Protein AF-A0AAE1WV01-F1 (afdb_monomer)

Sequence (248 aa):
MEHLPSGYRPNVGVCLINDDNKVFVASRLNVPGAWQMPQGGIEEGEDPRSAAIRELREETGVVSAEIMDEVPEWLTYDFPPAVKAKVNRLWRGEYHGQAQKWFLMRFTADENEINLASGEAEPEFSDWKWATPEEVIEQAVDYKRPTYEQVMKTFRPYFTAGKATKCRSTKCLPSRNGLPQTSPPFVDPLQRNPSSESTNPVGRTTHRRAMEKFREVVFKLAETDPNAALTPAARTLLQDRFNQFASQ

InterPro domains:
  IPR000086 NUDIX hydrolase domain [PF00293] (8-149)
  IPR000086 NUDIX hydrolase domain [PS51462] (7-153)
  IPR015797 NUDIX hydrolase-like domain superfamily [SSF55811] (7-158)
  IPR020084 NUDIX hydrolase, conserved site [PS00893] (40-61)
  IPR020476 NUDIX hydrolase [PR00502] (35-49)
  IPR020476 NUDIX hydrolase [PR00502] (49-64)
  IPR022927 RNA pyrophosphohydrolase RppH [MF_00298] (2-160)
  IPR022927 RNA pyrophosphohydrolase RppH [NF001938] (7-158)
  IPR022927 RNA pyrophosphohydrolase RppH [cd03671] (7-155)

Solvent-accessible surface area (backbone atoms only — not comparable to full-atom values): 14616 Å² total; per-residue (Å²): 118,84,85,64,63,86,53,37,41,57,29,24,31,37,52,35,25,44,97,84,45,25,33,49,32,32,27,33,63,91,36,86,79,41,39,39,54,51,64,39,66,50,56,94,92,52,53,63,70,59,32,34,53,50,36,37,25,44,65,30,40,44,78,54,60,44,82,76,50,61,52,92,61,68,47,72,42,71,46,56,72,64,34,36,59,47,46,29,71,78,55,76,49,67,45,58,26,43,30,28,43,38,33,35,27,38,54,73,68,61,74,87,52,59,29,41,77,70,20,95,47,80,58,63,40,71,47,73,47,76,33,48,70,66,54,51,39,73,36,29,53,78,84,51,24,67,56,47,49,53,52,47,60,70,50,40,72,67,56,67,60,68,84,73,75,79,77,85,80,86,88,82,86,88,90,85,90,86,84,83,91,88,86,88,84,89,86,86,86,85,89,82,89,86,81,92,76,94,68,72,59,67,67,53,51,42,46,51,50,21,51,51,54,43,50,48,52,51,51,55,39,33,74,67,35,74,69,56,62,74,37,72,67,42,49,49,53,50,51,53,49,40,52,54,42,59,71,108

Secondary structure (DSSP, 8-state):
-TTPPTTEEEEEEEEEE-TT-PEEEEEETTSTT-EE--EEEPPTT--HHHHHHHHHHHHH----EEEEEE-SSPEEEEPPHHHHHHHHHHHTT--SEEEEEEEEEEE-S-GGG--TTSSSSS--EEEEEEE-HHHHHHHS-TTTHHHHHHHHHHHHHHHHS---------------------------------------HHHHHHHHHHHHHHHHHHHHHHHH-TTGGGSHHHHHHHHHHHHHHTT-

Organism: NCBI:txid2727404

pLDDT: mean 73.16, std 21.89, range [27.34, 98.44]

Foldseek 3Di:
DPQDDAQAFEKEFEQEAEPLRFTKWFAFPQAGLQIDGFMAHAAVVRDRVRRHQLRCCQQWVANQKDWDDWDPAWDKFFDDPLLQVVCCVVPVSSHRTHTYIYTYMYRDDDPVSGDQCPRPDHRRGDDMDGHHLVVNLVSHDPRCSVVSVSVCVVCVVSNPPPPPPPDDDDDDDDDDDDDDDDDDDDDDDDDDDDDDDPPPVVLVVQLSVLVRVLVGVLSSVCVRDSPPCPDPVNVVVSVVSSVVSSVD

Nearest PDB structures (foldseek):
  1jkn-assembly1_A  TM=9.241E-01  e=6.427E-23  Lupinus angustifolius
  5cfj-assembly1_A  TM=7.365E-01  e=2.638E-08  Plasmodium falciparum 3D7
  3fcm-assembly2_B  TM=7.464E-01  e=3.460E-07  Clostridium perfringens ATCC 13124
  6am0-assembly1_E  TM=7.479E-01  e=3.249E-07  Kluyveromyces lactis NRRL Y-1140
  3fcm-assembly2_A  TM=7.763E-01  e=2.924E-06  Clostridium perfringens ATCC 13124

Mean predicted aligned error: 13.45 Å

Radius of gyration: 22.75 Å; Cα contacts (8 Å, |Δi|>4): 351; chains: 1; bounding box: 62×64×47 Å

Structure (mmCIF, N/CA/C/O backbone):
data_AF-A0AAE1WV01-F1
#
_entry.id   AF-A0AAE1WV01-F1
#
loop_
_atom_site.group_PDB
_atom_site.id
_atom_site.type_symbol
_atom_site.label_atom_id
_atom_site.label_alt_id
_atom_site.label_comp_id
_atom_site.label_asym_id
_atom_site.label_entity_id
_atom_site.label_seq_id
_atom_site.pdbx_PDB_ins_code
_atom_site.Cartn_x
_atom_site.Cartn_y
_atom_site.Cartn_z
_atom_site.occupancy
_atom_site.B_iso_or_equiv
_atom_site.auth_seq_id
_atom_site.auth_comp_id
_atom_site.auth_asym_id
_atom_site.auth_atom_id
_atom_site.pdbx_PDB_model_num
ATOM 1 N N . MET A 1 1 ? -2.522 -15.695 -8.098 1.00 72.88 1 MET A N 1
ATOM 2 C CA . MET A 1 1 ? -1.613 -15.508 -9.258 1.00 72.88 1 MET A CA 1
ATOM 3 C C . MET A 1 1 ? -2.341 -15.376 -10.599 1.00 72.88 1 MET A C 1
ATOM 5 O O . MET A 1 1 ? -1.703 -15.027 -11.584 1.00 72.88 1 MET A O 1
ATOM 9 N N . GLU A 1 2 ? -3.650 -15.630 -10.677 1.00 76.69 2 GLU A N 1
ATOM 10 C CA . GLU A 1 2 ? -4.420 -15.439 -11.912 1.00 76.69 2 GLU A CA 1
ATOM 11 C C . GLU A 1 2 ? -4.332 -13.986 -12.420 1.00 76.69 2 GLU A C 1
ATOM 13 O O . GLU A 1 2 ? -4.279 -13.052 -11.616 1.00 76.69 2 GLU A O 1
ATOM 18 N N . HIS A 1 3 ? -4.296 -13.801 -13.743 1.00 86.62 3 HIS A N 1
ATOM 19 C CA . HIS A 1 3 ? -4.201 -12.496 -14.419 1.00 86.62 3 HIS A CA 1
ATOM 20 C C . HIS A 1 3 ? -2.948 -11.653 -14.102 1.00 86.62 3 HIS A C 1
ATOM 22 O O . HIS A 1 3 ? -2.934 -10.461 -14.408 1.00 86.62 3 HIS A O 1
ATOM 28 N N . LEU A 1 4 ? -1.891 -12.246 -13.531 1.00 88.88 4 LEU A N 1
ATOM 29 C CA . LEU A 1 4 ? -0.606 -11.568 -13.337 1.00 88.88 4 LEU A CA 1
ATOM 30 C C . LEU A 1 4 ? 0.009 -11.178 -14.699 1.00 88.88 4 LEU A C 1
ATOM 32 O O . LEU A 1 4 ? 0.240 -12.061 -15.532 1.00 88.88 4 LEU A O 1
ATOM 36 N N . PRO A 1 5 ? 0.322 -9.892 -14.938 1.00 90.81 5 PRO A N 1
ATOM 37 C CA . PRO A 1 5 ? 0.975 -9.463 -16.171 1.00 90.81 5 PRO A CA 1
ATOM 38 C C . PRO A 1 5 ? 2.385 -10.054 -16.335 1.00 90.81 5 PRO A C 1
ATOM 40 O O . PRO A 1 5 ? 3.193 -10.061 -15.406 1.00 90.81 5 PRO A O 1
ATOM 43 N N . SER A 1 6 ? 2.702 -10.535 -17.541 1.00 89.19 6 SER A N 1
ATOM 44 C CA . SER A 1 6 ? 4.000 -11.153 -17.843 1.00 89.19 6 SER A CA 1
ATOM 45 C C . SER A 1 6 ? 5.159 -10.156 -17.727 1.00 89.19 6 SER A C 1
ATOM 47 O O . SER A 1 6 ? 5.076 -9.035 -18.222 1.00 89.19 6 SER A O 1
ATOM 49 N N . GLY A 1 7 ? 6.280 -10.592 -17.144 1.00 87.94 7 GLY A N 1
ATOM 50 C CA . GLY A 1 7 ? 7.501 -9.786 -17.002 1.00 87.94 7 GLY A CA 1
ATOM 51 C C . GLY A 1 7 ? 7.481 -8.778 -15.845 1.00 87.94 7 GLY A C 1
ATOM 52 O O . GLY A 1 7 ? 8.431 -8.003 -15.701 1.00 87.94 7 GLY A O 1
ATOM 53 N N . TYR A 1 8 ? 6.445 -8.815 -15.005 1.00 90.19 8 TYR A N 1
ATOM 54 C CA . TYR A 1 8 ? 6.365 -8.063 -13.756 1.00 90.19 8 TYR A CA 1
ATOM 55 C C . TYR A 1 8 ? 6.602 -8.973 -12.552 1.00 90.19 8 TYR A C 1
ATOM 57 O O . TYR A 1 8 ? 6.149 -10.117 -12.521 1.00 90.19 8 TYR A O 1
ATOM 65 N N . ARG A 1 9 ? 7.303 -8.453 -11.539 1.00 89.62 9 ARG A N 1
ATOM 66 C CA . ARG A 1 9 ? 7.479 -9.161 -10.269 1.00 89.62 9 ARG A CA 1
ATOM 67 C C . ARG A 1 9 ? 6.157 -9.143 -9.489 1.00 89.62 9 ARG A C 1
ATOM 69 O O . ARG A 1 9 ? 5.618 -8.049 -9.300 1.00 89.62 9 ARG A O 1
ATOM 76 N N . PRO A 1 10 ? 5.655 -10.290 -9.000 1.00 92.69 10 PRO A N 1
ATOM 77 C CA . PRO A 1 10 ? 4.447 -10.332 -8.185 1.00 92.69 10 PRO A CA 1
ATOM 78 C C . PRO A 1 10 ? 4.700 -9.734 -6.793 1.00 92.69 10 PRO A C 1
ATOM 80 O O . PRO A 1 10 ? 5.674 -10.060 -6.110 1.00 92.69 10 PRO A O 1
ATOM 83 N N . ASN A 1 11 ? 3.815 -8.835 -6.381 1.00 94.44 11 ASN A N 1
ATOM 84 C CA . ASN A 1 11 ? 3.910 -8.081 -5.139 1.00 94.44 11 ASN A CA 1
ATOM 85 C C . ASN A 1 11 ? 2.499 -7.813 -4.588 1.00 94.44 11 ASN A C 1
ATOM 87 O O . ASN A 1 11 ? 1.502 -7.901 -5.313 1.00 94.44 11 ASN A O 1
ATOM 91 N N . VAL A 1 12 ? 2.411 -7.486 -3.306 1.00 96.50 12 VAL A N 1
ATOM 92 C CA . VAL A 1 12 ? 1.178 -7.060 -2.641 1.00 96.50 12 VAL A CA 1
ATOM 93 C C . VAL A 1 12 ? 1.363 -5.700 -2.002 1.00 96.50 12 VAL A C 1
ATOM 95 O O . VAL A 1 12 ? 2.448 -5.378 -1.528 1.00 96.50 12 VAL A O 1
ATOM 98 N N . GLY A 1 13 ? 0.292 -4.915 -1.978 1.00 96.94 13 GLY A N 1
ATOM 99 C CA . GLY A 1 13 ? 0.217 -3.680 -1.208 1.00 96.94 13 GLY A CA 1
ATOM 100 C C . GLY A 1 13 ? -0.939 -3.722 -0.219 1.00 96.94 13 GLY A C 1
ATOM 101 O O . GLY A 1 13 ? -1.980 -4.331 -0.486 1.00 96.94 13 GLY A O 1
ATOM 102 N N . VAL A 1 14 ? -0.765 -3.065 0.923 1.00 97.88 14 VAL A N 1
ATOM 103 C CA . VAL A 1 14 ? -1.763 -3.019 1.993 1.00 97.88 14 VAL A CA 1
ATOM 104 C C . VAL A 1 14 ? -2.192 -1.581 2.235 1.00 97.88 14 VAL A C 1
ATOM 106 O O . VAL A 1 14 ? -1.415 -0.756 2.700 1.00 97.88 14 VAL A O 1
ATOM 109 N N . CYS A 1 15 ? -3.456 -1.277 1.959 1.00 98.00 15 CYS A N 1
ATOM 110 C CA . CYS A 1 15 ? -4.096 -0.050 2.414 1.00 98.00 15 CYS A CA 1
ATOM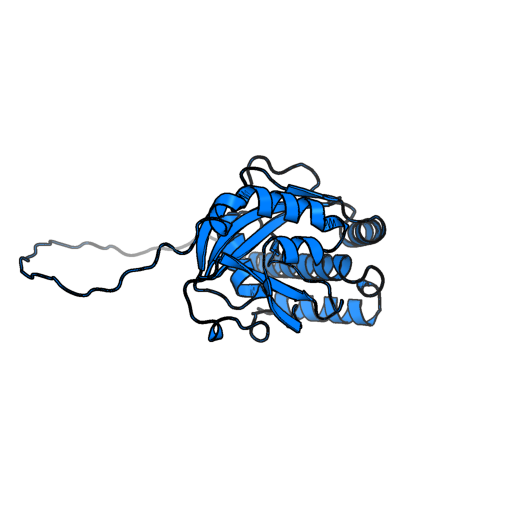 111 C C . CYS A 1 15 ? -4.708 -0.322 3.794 1.00 98.00 15 CYS A C 1
ATOM 113 O O . CYS A 1 15 ? -5.847 -0.777 3.898 1.00 98.00 15 CYS A O 1
ATOM 115 N N . LEU A 1 16 ? -3.925 -0.118 4.857 1.00 97.88 16 LEU A N 1
ATOM 116 C CA . LEU A 1 16 ? -4.399 -0.276 6.233 1.00 97.88 16 LEU A CA 1
ATOM 117 C C . LEU A 1 16 ? -5.104 1.005 6.688 1.00 97.88 16 LEU A C 1
ATOM 119 O O . LEU A 1 16 ? -4.532 2.088 6.574 1.00 97.88 16 LEU A O 1
ATOM 123 N N . ILE A 1 17 ? -6.316 0.885 7.229 1.00 97.31 17 ILE A N 1
ATOM 124 C CA . ILE A 1 17 ? -7.126 2.017 7.690 1.00 97.31 17 ILE A CA 1
ATOM 125 C C . ILE A 1 17 ? -7.524 1.905 9.161 1.00 97.31 17 ILE A C 1
ATOM 127 O O . ILE A 1 17 ? -7.852 0.818 9.639 1.00 97.31 17 ILE A O 1
ATOM 131 N N . ASN A 1 18 ? -7.541 3.038 9.865 1.00 95.31 18 ASN A N 1
ATOM 132 C CA . ASN A 1 18 ? -8.005 3.133 11.253 1.00 95.31 18 ASN A CA 1
ATOM 133 C C . ASN A 1 18 ? -9.494 3.514 11.352 1.00 95.31 18 ASN A C 1
ATOM 135 O O . ASN A 1 18 ? -10.159 3.774 10.346 1.00 95.31 18 ASN A O 1
ATOM 139 N N . ASP A 1 19 ? -10.027 3.595 12.573 1.00 93.25 19 ASP A N 1
ATOM 140 C CA . ASP A 1 19 ? -11.424 3.970 12.864 1.00 93.25 19 ASP A CA 1
ATOM 141 C C . ASP A 1 19 ? -11.827 5.382 12.404 1.00 93.25 19 ASP A C 1
ATOM 143 O O . ASP A 1 19 ? -13.016 5.673 12.249 1.00 93.25 19 ASP A O 1
ATOM 147 N N . ASP A 1 20 ? -10.854 6.250 12.131 1.00 93.00 20 ASP A N 1
ATOM 148 C CA . ASP A 1 20 ? -11.066 7.567 11.527 1.00 93.00 20 ASP A CA 1
ATOM 149 C C . ASP A 1 20 ? -11.008 7.535 9.990 1.00 93.00 20 ASP A C 1
ATOM 151 O O . ASP A 1 20 ? -11.039 8.587 9.351 1.00 93.00 20 ASP A O 1
ATOM 155 N N . ASN A 1 21 ? -10.937 6.341 9.394 1.00 94.69 21 ASN A N 1
ATOM 156 C CA . ASN A 1 21 ? -10.769 6.092 7.960 1.00 94.69 21 ASN A CA 1
ATOM 157 C C . ASN A 1 21 ? -9.518 6.748 7.361 1.00 94.69 21 ASN A C 1
ATOM 159 O O . ASN A 1 21 ? -9.460 7.013 6.159 1.00 94.69 21 ASN A O 1
ATOM 163 N N . LYS A 1 22 ? -8.509 6.999 8.195 1.00 96.25 22 LYS A N 1
ATOM 164 C CA . LYS A 1 22 ? -7.188 7.427 7.749 1.00 96.25 22 LYS A CA 1
ATOM 165 C C . LYS A 1 22 ? -6.350 6.215 7.385 1.00 96.25 22 LYS A C 1
ATOM 167 O O . LYS A 1 22 ? -6.526 5.145 7.960 1.00 96.25 22 LYS A O 1
ATOM 172 N N . VAL A 1 23 ? -5.428 6.411 6.456 1.00 97.38 23 VAL A N 1
ATOM 173 C CA . VAL A 1 23 ? -4.551 5.381 5.908 1.00 97.38 23 VAL A CA 1
ATOM 174 C C . VAL A 1 23 ? -3.214 5.396 6.633 1.00 97.38 23 VAL A C 1
ATOM 176 O O . VAL A 1 23 ? -2.628 6.457 6.854 1.00 97.38 23 VAL A O 1
ATOM 179 N N . PHE A 1 24 ? -2.721 4.218 6.990 1.00 96.19 24 PHE A N 1
ATOM 180 C CA . PHE A 1 24 ? -1.386 4.052 7.537 1.00 96.19 24 PHE A CA 1
ATOM 181 C C . PHE A 1 24 ? -0.336 4.299 6.453 1.00 96.19 24 PHE A C 1
ATOM 183 O O . PHE A 1 24 ? -0.352 3.658 5.399 1.00 96.19 24 PHE A O 1
ATOM 190 N N . VAL A 1 25 ? 0.610 5.186 6.738 1.00 94.19 25 VAL A N 1
ATOM 191 C CA . VAL A 1 25 ? 1.814 5.365 5.928 1.00 94.19 25 VAL A CA 1
ATOM 192 C C . VAL A 1 25 ? 3.047 5.400 6.807 1.00 94.19 25 VAL A C 1
ATOM 194 O O . VAL A 1 25 ? 3.018 5.907 7.928 1.00 94.19 25 VAL A O 1
ATOM 197 N N . ALA A 1 26 ? 4.150 4.908 6.260 1.00 89.88 26 ALA A N 1
ATOM 198 C CA . ALA A 1 26 ? 5.437 4.880 6.924 1.00 89.88 26 ALA A CA 1
ATOM 199 C C . ALA A 1 26 ? 6.508 5.572 6.069 1.00 89.88 26 ALA A C 1
ATOM 201 O O . ALA A 1 26 ? 6.539 5.440 4.841 1.00 89.88 26 ALA A O 1
ATOM 202 N N . SER A 1 27 ? 7.356 6.365 6.724 1.00 83.81 27 SER A N 1
ATOM 203 C CA . SER A 1 27 ? 8.459 7.099 6.103 1.00 83.81 27 SER A CA 1
ATOM 204 C C . SER A 1 27 ? 9.676 6.199 6.015 1.00 83.81 27 SER A C 1
ATOM 206 O O . SER A 1 27 ? 10.092 5.623 7.018 1.00 83.81 27 SER A O 1
ATOM 208 N N . ARG A 1 28 ? 10.288 6.098 4.836 1.00 72.00 28 ARG A N 1
ATOM 209 C CA . ARG A 1 28 ? 11.502 5.292 4.654 1.00 72.00 28 ARG A CA 1
ATOM 210 C C . ARG A 1 28 ? 12.706 5.949 5.347 1.00 72.00 28 ARG A C 1
ATOM 212 O O . ARG A 1 28 ? 12.935 7.142 5.166 1.00 72.00 28 ARG A O 1
ATOM 219 N N . LEU A 1 29 ? 13.538 5.170 6.049 1.00 65.81 29 LEU A N 1
ATOM 220 C CA . LEU A 1 29 ? 14.730 5.692 6.756 1.00 65.81 29 LEU A CA 1
ATOM 221 C C . LEU A 1 29 ? 15.719 6.446 5.854 1.00 65.81 29 LEU A C 1
ATOM 223 O O . LEU A 1 29 ? 16.329 7.422 6.280 1.00 65.81 29 LEU A O 1
ATOM 227 N N . ASN A 1 30 ? 15.886 5.990 4.611 1.00 60.78 30 ASN A N 1
ATOM 228 C CA . ASN A 1 30 ? 16.934 6.484 3.711 1.00 60.78 30 ASN A CA 1
ATOM 229 C C . ASN A 1 30 ? 16.476 7.623 2.786 1.00 60.78 30 ASN A C 1
ATOM 231 O O . ASN A 1 30 ? 17.295 8.171 2.052 1.00 60.78 30 ASN A O 1
ATOM 235 N N . VAL A 1 31 ? 15.183 7.971 2.788 1.00 64.25 31 VAL A N 1
ATOM 236 C CA . VAL A 1 31 ? 14.621 9.029 1.932 1.00 64.25 31 VAL A CA 1
ATOM 237 C C . VAL A 1 31 ? 13.617 9.848 2.749 1.00 64.25 31 VAL A C 1
ATOM 239 O O . VAL A 1 31 ? 12.417 9.566 2.711 1.00 64.25 31 VAL A O 1
ATOM 242 N N . PRO A 1 32 ? 14.089 10.854 3.508 1.00 64.06 32 PRO A N 1
ATOM 243 C CA . PRO A 1 32 ? 13.218 11.707 4.305 1.00 64.06 32 PRO A CA 1
ATOM 244 C C . PRO A 1 32 ? 12.109 12.329 3.449 1.00 64.06 32 PRO A C 1
ATOM 246 O O . PRO A 1 32 ? 12.379 12.920 2.404 1.00 64.06 32 PRO A O 1
ATOM 249 N N . GLY A 1 33 ? 10.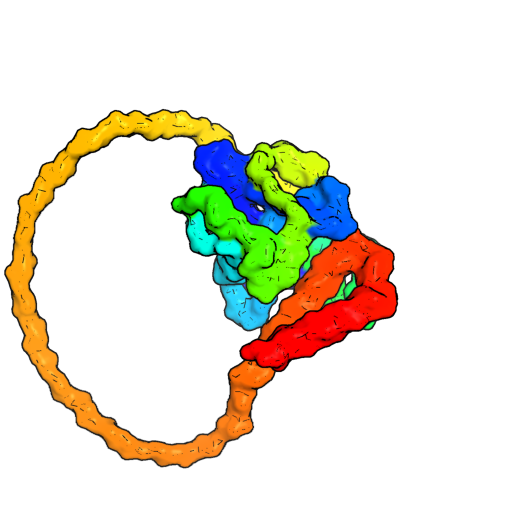859 12.191 3.893 1.00 68.06 33 GLY A N 1
ATOM 250 C CA . GLY A 1 33 ? 9.687 12.726 3.195 1.00 68.06 33 GLY A CA 1
ATOM 251 C C . GLY A 1 33 ? 9.064 11.793 2.152 1.00 68.06 33 GLY A C 1
ATOM 252 O O . GLY A 1 33 ? 7.996 12.121 1.643 1.00 68.06 33 GLY A O 1
ATOM 253 N N . ALA A 1 34 ? 9.664 10.632 1.867 1.00 77.50 34 ALA A N 1
ATOM 254 C CA . ALA A 1 34 ? 9.035 9.599 1.047 1.00 77.50 34 ALA A CA 1
ATOM 255 C C . ALA A 1 34 ? 8.192 8.665 1.926 1.00 77.50 34 ALA A C 1
ATOM 257 O O . ALA A 1 34 ? 8.720 7.778 2.605 1.00 77.50 34 ALA A O 1
ATOM 258 N N . TRP A 1 35 ? 6.876 8.870 1.890 1.00 86.81 35 TRP A N 1
ATOM 259 C CA . TRP A 1 35 ? 5.902 8.063 2.619 1.00 86.81 35 TRP A CA 1
ATOM 260 C C . TRP A 1 35 ? 5.313 6.985 1.714 1.00 86.81 35 TRP A C 1
ATOM 262 O O . TRP A 1 35 ? 5.050 7.221 0.533 1.00 86.81 35 TRP A O 1
ATOM 272 N N . GLN A 1 36 ? 5.094 5.795 2.267 1.00 91.00 36 GLN A N 1
ATOM 273 C CA . GLN A 1 36 ? 4.457 4.698 1.547 1.00 91.00 36 GLN A CA 1
ATOM 274 C C . GLN A 1 36 ? 3.514 3.893 2.435 1.00 91.00 36 GLN A C 1
ATOM 276 O O . GLN A 1 36 ? 3.674 3.842 3.652 1.00 91.00 36 GLN A O 1
ATOM 281 N N . MET A 1 37 ? 2.566 3.222 1.794 1.00 94.38 37 MET A N 1
ATOM 282 C CA . MET A 1 37 ? 1.811 2.123 2.388 1.00 94.38 37 MET A CA 1
ATOM 283 C C . MET A 1 37 ? 2.661 0.835 2.421 1.00 94.38 37 MET A C 1
ATOM 285 O O . MET A 1 37 ? 3.568 0.709 1.586 1.00 94.38 37 MET A O 1
ATOM 289 N N . PRO A 1 38 ? 2.375 -0.119 3.330 1.00 93.31 38 PRO A N 1
ATOM 290 C CA . PRO A 1 38 ? 3.101 -1.384 3.403 1.00 93.31 38 PRO A CA 1
ATOM 291 C C . PRO A 1 38 ? 3.000 -2.210 2.116 1.00 93.31 38 PRO A C 1
ATOM 293 O O . PRO A 1 38 ? 1.931 -2.261 1.495 1.00 93.31 38 PRO A O 1
ATOM 296 N N . GLN A 1 39 ? 4.102 -2.835 1.689 1.00 92.69 39 GLN A N 1
ATOM 297 C CA . GLN A 1 39 ? 4.140 -3.622 0.450 1.00 92.69 39 GLN A CA 1
ATOM 298 C C . GLN A 1 39 ? 5.354 -4.551 0.317 1.00 92.69 39 GLN A C 1
ATOM 300 O O . GLN A 1 39 ? 6.497 -4.112 0.411 1.00 92.69 39 GLN A O 1
ATOM 305 N N . GLY A 1 40 ? 5.129 -5.782 -0.144 1.00 90.12 40 GLY A N 1
ATOM 306 C CA . GLY A 1 40 ? 6.216 -6.744 -0.323 1.00 90.12 40 GLY A CA 1
ATOM 307 C C . GLY A 1 40 ? 5.900 -7.907 -1.260 1.00 90.12 40 GLY A C 1
ATOM 308 O O . GLY A 1 40 ? 4.877 -7.933 -1.949 1.00 90.12 40 GLY A O 1
ATOM 309 N N . GLY A 1 41 ? 6.893 -8.775 -1.447 1.00 90.69 41 GLY A N 1
ATOM 310 C CA . GLY A 1 41 ? 6.872 -9.794 -2.496 1.00 90.69 41 GLY A CA 1
ATOM 311 C C . GLY A 1 41 ? 5.880 -10.913 -2.209 1.00 90.69 41 GLY A C 1
ATOM 312 O O . GLY A 1 41 ? 5.669 -11.273 -1.061 1.00 90.69 41 GLY A O 1
ATOM 313 N N . ILE A 1 42 ? 5.311 -11.507 -3.257 1.00 91.25 42 ILE A N 1
ATOM 314 C CA . ILE A 1 42 ? 4.572 -12.769 -3.111 1.00 91.25 42 ILE A CA 1
ATOM 315 C C . ILE A 1 42 ? 5.569 -13.915 -3.281 1.00 91.25 42 ILE A C 1
ATOM 317 O O . ILE A 1 42 ? 6.239 -13.993 -4.315 1.00 91.25 42 ILE A O 1
ATOM 321 N N . GLU A 1 43 ? 5.677 -14.790 -2.280 1.00 88.81 43 GLU A N 1
ATOM 322 C CA . GLU A 1 43 ? 6.526 -15.978 -2.355 1.00 88.81 43 GLU A CA 1
ATOM 323 C C . GLU A 1 43 ? 5.938 -17.021 -3.330 1.00 88.81 43 GLU A C 1
ATOM 325 O O . GLU A 1 43 ? 4.747 -17.036 -3.654 1.00 88.81 43 GLU A O 1
ATOM 330 N N . GLU A 1 44 ? 6.776 -17.928 -3.841 1.00 84.88 44 GLU A N 1
ATOM 331 C CA . GLU A 1 44 ? 6.298 -18.951 -4.775 1.00 84.88 44 GLU A CA 1
ATOM 332 C C . GLU A 1 44 ? 5.275 -19.883 -4.118 1.00 84.88 44 GLU A C 1
ATOM 334 O O . GLU A 1 44 ? 5.566 -20.551 -3.127 1.00 84.88 44 GLU A O 1
ATOM 339 N N . GLY A 1 45 ? 4.090 -19.966 -4.726 1.00 88.75 45 GLY A N 1
ATOM 340 C CA . GLY A 1 45 ? 2.973 -20.759 -4.210 1.00 88.75 45 GLY A CA 1
ATOM 341 C C . GLY A 1 45 ? 2.194 -20.073 -3.085 1.00 88.75 45 GLY A C 1
ATOM 342 O O . GLY A 1 45 ? 1.225 -20.650 -2.599 1.00 88.75 45 GLY A O 1
ATOM 343 N N . GLU A 1 46 ? 2.577 -18.856 -2.693 1.00 92.62 46 GLU A N 1
ATOM 344 C CA . GLU A 1 46 ? 1.879 -18.080 -1.672 1.00 92.62 46 GLU A CA 1
ATOM 345 C C . GLU A 1 46 ? 0.605 -17.428 -2.234 1.00 92.62 46 GLU A C 1
ATOM 347 O O . GLU A 1 46 ? 0.576 -16.895 -3.350 1.00 92.62 46 GLU A O 1
ATOM 352 N N . ASP A 1 47 ? -0.472 -17.469 -1.448 1.00 94.06 47 ASP A N 1
ATOM 353 C CA . ASP A 1 47 ? -1.700 -16.749 -1.767 1.00 94.06 47 ASP A CA 1
ATOM 354 C C . ASP A 1 47 ? -1.515 -15.235 -1.533 1.00 94.06 47 ASP A C 1
ATOM 356 O O . ASP A 1 47 ? -0.986 -14.848 -0.488 1.00 94.06 47 ASP A O 1
ATOM 360 N N . PRO A 1 48 ? -1.974 -14.348 -2.440 1.00 95.50 48 PRO A N 1
ATOM 361 C CA . PRO A 1 48 ? -1.814 -12.905 -2.268 1.00 95.50 48 PRO A CA 1
ATOM 362 C C . PRO A 1 48 ? -2.398 -12.346 -0.961 1.00 95.50 48 PRO A C 1
ATOM 364 O O . PRO A 1 48 ? -1.838 -11.399 -0.416 1.00 95.50 48 PRO A O 1
ATOM 367 N N . ARG A 1 49 ? -3.486 -12.911 -0.415 1.00 96.19 49 ARG A N 1
ATOM 368 C CA . ARG A 1 49 ? -4.032 -12.452 0.877 1.00 96.19 49 ARG A CA 1
ATOM 369 C C . ARG A 1 49 ? -3.098 -12.822 2.022 1.00 96.19 49 ARG A C 1
ATOM 371 O O . ARG A 1 49 ? -2.860 -12.000 2.903 1.00 96.19 49 ARG A O 1
ATOM 378 N N . SER A 1 50 ? -2.545 -14.036 1.994 1.00 95.62 50 SER A N 1
ATOM 379 C CA . SER A 1 50 ? -1.540 -14.482 2.965 1.00 95.62 50 SER A CA 1
ATOM 380 C C . SER A 1 50 ? -0.270 -13.636 2.890 1.00 95.62 50 SER A C 1
ATOM 382 O O . SER A 1 50 ? 0.201 -13.185 3.933 1.00 95.62 50 SER A O 1
ATOM 384 N N . ALA A 1 51 ? 0.212 -13.344 1.678 1.00 94.94 51 ALA A N 1
ATOM 385 C CA . ALA A 1 51 ? 1.346 -12.451 1.466 1.00 94.94 51 ALA A CA 1
ATOM 386 C C . ALA A 1 51 ? 1.068 -11.064 2.061 1.00 94.94 51 ALA A C 1
ATOM 388 O O . ALA A 1 51 ? 1.882 -10.545 2.810 1.00 94.94 51 ALA A O 1
ATOM 389 N N . ALA A 1 52 ? -0.109 -10.482 1.812 1.00 96.38 52 ALA A N 1
ATOM 390 C CA . ALA A 1 52 ? -0.449 -9.151 2.315 1.00 96.38 52 ALA A CA 1
ATOM 391 C C . ALA A 1 52 ? -0.438 -9.075 3.854 1.00 96.38 52 ALA A C 1
ATOM 393 O O . ALA A 1 52 ? 0.072 -8.110 4.418 1.00 96.38 52 ALA A O 1
ATOM 394 N N . ILE A 1 53 ? -0.954 -10.102 4.538 1.00 95.38 53 ILE A N 1
ATOM 395 C CA . ILE A 1 53 ? 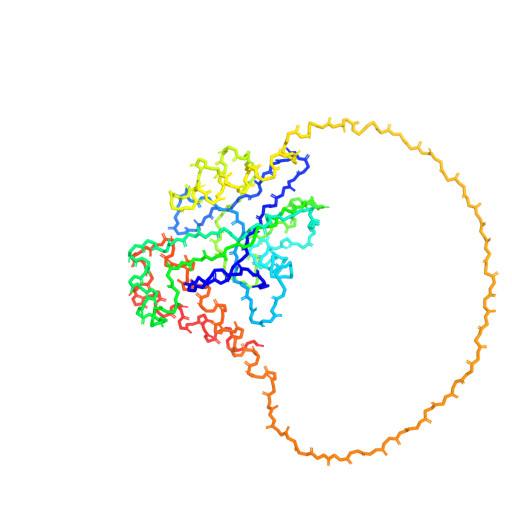-0.931 -10.187 6.009 1.00 95.38 53 ILE A CA 1
ATOM 396 C C . ILE A 1 53 ? 0.503 -10.372 6.523 1.00 95.38 53 ILE A C 1
ATOM 398 O O . ILE A 1 53 ? 0.898 -9.722 7.492 1.00 95.38 53 ILE A O 1
ATOM 402 N N . ARG A 1 54 ? 1.290 -11.246 5.879 1.00 94.19 54 ARG A N 1
ATOM 403 C CA . ARG A 1 54 ? 2.698 -11.470 6.232 1.00 94.19 54 ARG A CA 1
ATOM 404 C C . ARG A 1 54 ? 3.498 -10.179 6.101 1.00 94.19 54 ARG A C 1
ATOM 406 O O . ARG A 1 54 ? 4.171 -9.806 7.053 1.00 94.19 54 ARG A O 1
ATOM 413 N N . GLU A 1 55 ? 3.389 -9.496 4.967 1.00 92.06 55 GLU A N 1
ATOM 414 C CA . GLU A 1 55 ? 4.106 -8.247 4.704 1.00 92.06 55 GLU A CA 1
ATOM 415 C C . GLU A 1 55 ? 3.702 -7.147 5.684 1.00 92.06 55 GLU A C 1
ATOM 417 O O . GLU A 1 55 ? 4.567 -6.482 6.245 1.00 92.06 55 GLU A O 1
ATOM 422 N N . LEU A 1 56 ? 2.404 -7.008 5.985 1.00 93.25 56 LEU A N 1
ATOM 423 C CA . LEU A 1 56 ? 1.947 -6.049 6.990 1.00 93.25 56 LEU A CA 1
ATOM 424 C C . LEU A 1 56 ? 2.619 -6.294 8.351 1.00 93.25 56 LEU A C 1
ATOM 426 O O . LEU A 1 56 ? 3.115 -5.353 8.977 1.00 93.25 56 LEU A O 1
ATOM 430 N N . ARG A 1 57 ? 2.666 -7.556 8.788 1.00 91.31 57 ARG A N 1
ATOM 431 C CA . ARG A 1 57 ? 3.303 -7.959 10.045 1.00 91.31 57 ARG A CA 1
ATOM 432 C C . ARG A 1 57 ? 4.812 -7.731 10.022 1.00 91.31 57 ARG A C 1
ATOM 434 O O . ARG A 1 57 ? 5.354 -7.219 10.996 1.00 91.31 57 ARG A O 1
ATOM 441 N N . GLU A 1 58 ? 5.493 -8.127 8.951 1.00 85.62 58 GLU A N 1
ATOM 442 C CA . GLU A 1 58 ? 6.950 -8.004 8.841 1.00 85.62 58 GLU A CA 1
ATOM 443 C C . GLU A 1 58 ? 7.402 -6.538 8.816 1.00 85.62 58 GLU A C 1
ATOM 445 O O . GLU A 1 58 ? 8.403 -6.199 9.446 1.00 85.62 58 GLU A O 1
ATOM 450 N N . GLU A 1 59 ? 6.644 -5.669 8.144 1.00 83.81 59 GLU A N 1
ATOM 451 C CA . GLU A 1 59 ? 6.986 -4.257 7.960 1.00 83.81 59 GLU A CA 1
ATOM 452 C C . GLU A 1 59 ? 6.562 -3.345 9.113 1.00 83.81 59 GLU A C 1
ATOM 454 O O . GLU A 1 59 ? 7.208 -2.325 9.362 1.00 83.81 59 GLU A O 1
ATOM 459 N N . THR A 1 60 ? 5.461 -3.671 9.793 1.00 86.19 60 THR A N 1
ATOM 460 C CA . THR A 1 60 ? 4.849 -2.758 10.777 1.00 86.19 60 THR A CA 1
ATOM 461 C C . THR A 1 60 ? 4.619 -3.381 12.152 1.00 86.19 60 THR A C 1
ATOM 463 O O . THR A 1 60 ? 4.242 -2.675 13.086 1.00 86.19 60 THR A O 1
ATOM 466 N N . GLY A 1 61 ? 4.813 -4.695 12.291 1.00 88.31 61 GLY A N 1
ATOM 467 C CA . GLY A 1 61 ? 4.495 -5.446 13.506 1.00 88.31 61 GLY A CA 1
ATOM 468 C C . GLY A 1 61 ? 3.003 -5.741 13.696 1.00 88.31 61 GLY A C 1
ATOM 469 O O . GLY A 1 61 ? 2.656 -6.519 14.582 1.00 88.31 61 GLY A O 1
ATOM 470 N N . VAL A 1 62 ? 2.125 -5.179 12.858 1.00 90.94 62 VAL A N 1
ATOM 471 C CA . VAL A 1 62 ? 0.670 -5.311 12.996 1.00 90.94 62 VAL A CA 1
ATOM 472 C C . VAL A 1 62 ? 0.214 -6.737 12.685 1.00 90.94 62 VAL A C 1
ATOM 474 O O . VAL A 1 62 ? 0.479 -7.281 11.614 1.00 90.94 62 VAL A O 1
ATOM 477 N N . VAL A 1 63 ? -0.524 -7.328 13.621 1.00 92.62 63 VAL A N 1
ATOM 478 C CA . VAL A 1 63 ? -1.183 -8.638 13.510 1.00 92.62 63 VAL A CA 1
ATOM 479 C C . VAL A 1 63 ? -2.704 -8.533 13.628 1.00 92.62 63 VAL A C 1
ATOM 481 O O . VAL A 1 63 ? -3.424 -9.409 13.150 1.00 92.62 63 VAL A O 1
ATOM 484 N N . SER A 1 64 ? -3.199 -7.453 14.227 1.00 93.62 64 SER A N 1
ATOM 485 C CA . SER A 1 64 ? -4.614 -7.174 14.445 1.00 93.62 64 SER A CA 1
ATOM 486 C C . SER A 1 64 ? -5.189 -6.347 13.296 1.00 93.62 64 SER A C 1
ATOM 488 O O . SER A 1 64 ? -5.454 -5.146 13.427 1.00 93.62 64 SER A O 1
ATOM 490 N N . ALA A 1 65 ? -5.357 -7.000 12.145 1.00 95.81 65 ALA A N 1
ATOM 491 C CA . ALA A 1 65 ? -5.983 -6.402 10.977 1.00 95.81 65 ALA A CA 1
ATOM 492 C C . ALA A 1 65 ? -6.934 -7.368 10.255 1.00 95.81 65 ALA A C 1
ATOM 494 O O . ALA A 1 65 ? -6.668 -8.565 10.143 1.00 95.81 65 ALA A O 1
ATOM 495 N N . GLU A 1 66 ? -8.032 -6.833 9.723 1.00 96.00 66 GLU A N 1
ATOM 496 C CA . GLU A 1 66 ? -9.046 -7.591 8.982 1.00 96.00 66 GLU A CA 1
ATOM 497 C C . GLU A 1 66 ? -9.111 -7.137 7.520 1.00 96.00 66 GLU A C 1
ATOM 499 O O . GLU A 1 66 ? -9.268 -5.948 7.246 1.00 96.00 66 GLU A O 1
ATOM 504 N N . ILE A 1 67 ? -9.032 -8.073 6.567 1.00 97.31 67 ILE A N 1
ATOM 505 C CA . ILE A 1 67 ? -9.214 -7.767 5.138 1.00 97.31 67 ILE A CA 1
ATOM 506 C C . ILE A 1 67 ? -10.679 -7.407 4.880 1.00 97.31 67 ILE A C 1
ATOM 508 O O . ILE A 1 67 ? -11.576 -8.211 5.128 1.00 97.31 67 ILE A O 1
ATOM 512 N N . MET A 1 68 ? -10.906 -6.216 4.331 1.00 97.19 68 MET A N 1
ATOM 513 C CA . MET A 1 68 ? -12.234 -5.708 3.984 1.00 97.19 68 MET A CA 1
ATOM 514 C C . MET A 1 68 ? -12.558 -5.883 2.501 1.00 97.19 68 MET A C 1
ATOM 516 O O . MET A 1 68 ? -13.696 -6.201 2.162 1.00 97.19 68 MET A O 1
ATOM 520 N N . ASP A 1 69 ? -11.578 -5.633 1.631 1.00 97.75 69 ASP A N 1
ATOM 521 C CA . ASP A 1 69 ? -11.748 -5.644 0.177 1.00 97.75 69 ASP A CA 1
ATOM 522 C C . ASP A 1 69 ? -10.389 -5.764 -0.538 1.00 97.75 69 ASP A C 1
ATOM 524 O O . ASP A 1 69 ? -9.328 -5.726 0.095 1.00 97.75 69 ASP A O 1
ATOM 528 N N . GLU A 1 70 ? -10.407 -5.889 -1.861 1.00 97.50 70 GLU A N 1
ATOM 529 C CA . GLU A 1 70 ? -9.220 -5.915 -2.714 1.00 97.50 70 GLU A CA 1
ATOM 530 C C . GLU A 1 70 ? -9.418 -5.103 -3.999 1.00 97.50 70 GLU A C 1
ATOM 532 O O . GLU A 1 70 ? -10.527 -4.965 -4.510 1.00 97.50 70 GLU A O 1
ATOM 537 N N . VAL A 1 71 ? -8.326 -4.588 -4.567 1.00 97.00 71 VAL A N 1
ATOM 538 C CA . VAL A 1 71 ? -8.365 -4.038 -5.926 1.00 97.00 71 VAL A CA 1
ATOM 539 C C . VAL A 1 71 ? -8.567 -5.205 -6.902 1.00 97.00 71 VAL A C 1
ATOM 541 O O . VAL A 1 71 ? -7.789 -6.167 -6.842 1.00 97.00 71 VAL A O 1
ATOM 544 N N . PRO A 1 72 ? -9.582 -5.174 -7.789 1.00 94.31 72 PRO A N 1
ATOM 545 C CA . PRO A 1 72 ? -9.903 -6.311 -8.654 1.00 94.31 72 PRO A CA 1
ATOM 546 C C . PRO A 1 72 ? -8.753 -6.680 -9.596 1.00 94.31 72 PRO A C 1
ATOM 548 O O . PRO A 1 72 ? -8.369 -7.849 -9.694 1.00 94.31 72 PRO A O 1
ATOM 551 N N . GLU A 1 73 ? -8.162 -5.679 -10.242 1.00 93.75 73 GLU A N 1
ATOM 552 C CA . GLU A 1 73 ? -7.029 -5.834 -11.147 1.00 93.75 73 GLU A CA 1
ATOM 553 C C . GLU A 1 73 ? -5.655 -5.796 -10.452 1.00 93.75 73 GLU A C 1
ATOM 555 O O . GLU A 1 73 ? -5.481 -5.280 -9.348 1.00 93.75 73 GLU A O 1
ATOM 560 N N . TRP A 1 74 ? -4.645 -6.327 -11.143 1.00 95.88 74 TRP A N 1
ATOM 561 C CA . TRP A 1 74 ? -3.246 -6.072 -10.811 1.00 95.88 74 TRP A CA 1
ATOM 562 C C . TRP A 1 74 ? -2.860 -4.663 -11.254 1.00 95.88 74 TRP A C 1
ATOM 564 O O . TRP A 1 74 ? -3.073 -4.294 -12.409 1.00 95.88 74 TRP A O 1
ATOM 574 N N . LEU A 1 75 ? -2.236 -3.900 -10.360 1.00 95.88 75 LEU A N 1
ATOM 575 C CA . LEU A 1 75 ? -1.697 -2.580 -10.672 1.00 95.88 75 LEU A CA 1
ATOM 576 C C . LEU A 1 75 ? -0.208 -2.692 -10.972 1.00 95.88 75 LEU A C 1
ATOM 578 O O . LEU A 1 75 ? 0.556 -3.209 -10.160 1.00 95.88 75 LEU A O 1
ATOM 582 N N . THR A 1 76 ? 0.217 -2.213 -12.133 1.00 93.62 76 THR A N 1
ATOM 583 C CA . THR A 1 76 ? 1.608 -2.326 -12.578 1.00 93.62 76 THR A CA 1
ATOM 584 C C . THR A 1 76 ? 2.301 -0.979 -12.619 1.00 93.62 76 THR A C 1
ATOM 586 O O . THR A 1 76 ? 1.712 0.010 -13.050 1.00 93.62 76 THR A O 1
ATOM 589 N N . TYR A 1 77 ? 3.585 -0.964 -12.281 1.00 88.75 77 TYR A N 1
ATOM 590 C CA . TYR A 1 77 ? 4.476 0.138 -12.625 1.00 88.75 77 TYR A CA 1
ATOM 591 C C . TYR A 1 77 ? 5.822 -0.395 -13.092 1.00 88.75 77 TYR A C 1
ATOM 593 O O . TYR A 1 77 ? 6.322 -1.410 -12.598 1.00 88.75 77 TYR A O 1
ATOM 601 N N . ASP A 1 78 ? 6.418 0.322 -14.034 1.00 87.69 78 ASP A N 1
ATOM 602 C CA . ASP A 1 78 ? 7.747 0.016 -14.533 1.00 87.69 78 ASP A CA 1
ATOM 603 C C . ASP A 1 78 ? 8.814 0.555 -13.586 1.00 87.69 78 ASP A C 1
ATOM 605 O O . ASP A 1 78 ? 8.683 1.627 -12.989 1.00 87.69 78 ASP A O 1
ATOM 609 N N . PHE A 1 79 ? 9.924 -0.170 -13.486 1.00 83.62 79 PHE A N 1
ATOM 610 C CA . PHE A 1 79 ? 11.084 0.345 -12.783 1.00 83.62 79 PHE A CA 1
ATOM 611 C C . PHE A 1 79 ? 11.659 1.554 -13.535 1.00 83.62 79 PHE A C 1
ATOM 613 O O . PHE A 1 79 ? 11.905 1.458 -14.745 1.00 83.62 79 PHE A O 1
ATOM 620 N N . PRO A 1 80 ? 11.976 2.665 -12.839 1.00 80.50 80 PRO A N 1
ATOM 621 C CA . PRO A 1 80 ? 12.704 3.773 -13.446 1.00 80.50 80 PRO A CA 1
ATOM 622 C C . PRO A 1 80 ? 14.004 3.281 -14.110 1.00 80.50 80 PRO A C 1
ATOM 624 O O . PRO A 1 80 ? 14.614 2.333 -13.603 1.00 80.50 80 PRO A O 1
ATOM 627 N N . PRO A 1 81 ? 14.503 3.917 -15.190 1.00 80.69 81 PRO A N 1
ATOM 628 C CA . PRO A 1 81 ? 15.668 3.426 -15.937 1.00 80.69 81 PRO A CA 1
ATOM 629 C C . PRO A 1 81 ? 16.897 3.109 -15.069 1.00 80.69 81 PRO A C 1
ATOM 631 O O . PRO A 1 81 ? 17.570 2.102 -15.291 1.00 80.69 81 PRO A O 1
ATOM 634 N N . ALA A 1 82 ? 17.154 3.925 -14.041 1.00 74.44 82 ALA A N 1
ATOM 635 C CA . ALA A 1 82 ? 18.246 3.713 -13.091 1.00 74.44 82 ALA A CA 1
ATOM 636 C C . ALA A 1 82 ? 18.060 2.443 -12.238 1.00 74.44 82 ALA A C 1
ATOM 638 O O . ALA A 1 82 ? 19.016 1.702 -12.010 1.00 74.44 82 ALA A O 1
ATOM 639 N N . VAL A 1 83 ? 16.827 2.157 -11.812 1.00 73.00 83 VAL A N 1
ATOM 640 C CA . VAL A 1 83 ? 16.460 0.941 -11.070 1.00 73.00 83 VAL A CA 1
ATOM 641 C C . VAL A 1 83 ? 16.527 -0.271 -11.996 1.00 73.00 83 VAL A C 1
ATOM 643 O O . VAL A 1 83 ? 17.182 -1.261 -11.674 1.00 73.00 83 VAL A O 1
ATOM 646 N N . LYS A 1 84 ? 15.952 -0.163 -13.199 1.00 75.12 84 LYS A N 1
ATOM 647 C CA . LYS A 1 84 ? 15.956 -1.218 -14.219 1.00 75.12 84 LYS A CA 1
ATOM 648 C C . LYS A 1 84 ? 17.374 -1.647 -14.595 1.00 75.12 84 LYS A C 1
ATOM 650 O O . LYS A 1 84 ? 17.663 -2.837 -14.642 1.00 75.12 84 LYS A O 1
ATOM 655 N N . ALA A 1 85 ? 18.296 -0.700 -14.784 1.00 73.38 85 ALA A N 1
ATOM 656 C CA . ALA A 1 85 ? 19.699 -1.005 -15.067 1.00 73.38 85 ALA A CA 1
ATOM 657 C C . ALA A 1 85 ? 20.370 -1.830 -13.952 1.00 73.38 85 ALA A C 1
ATOM 659 O O . ALA A 1 85 ? 21.206 -2.689 -14.238 1.00 73.38 85 ALA A O 1
ATOM 660 N N . LYS A 1 86 ? 20.002 -1.603 -12.686 1.00 69.75 86 LYS A N 1
ATOM 661 C CA . LYS A 1 86 ? 20.522 -2.360 -11.537 1.00 69.75 86 LYS A CA 1
ATOM 662 C C . LYS A 1 86 ? 19.890 -3.736 -11.413 1.00 69.75 86 LYS A C 1
ATOM 664 O O . LYS A 1 86 ? 20.616 -4.719 -11.285 1.00 69.75 86 LYS A O 1
ATOM 669 N N . VAL A 1 87 ? 18.563 -3.807 -11.494 1.00 69.94 87 VAL A N 1
ATOM 670 C CA . VAL A 1 87 ? 17.812 -5.069 -11.481 1.00 69.94 87 VAL A CA 1
ATOM 671 C C . VAL A 1 87 ? 18.307 -5.973 -12.608 1.00 69.94 87 VAL A C 1
ATOM 673 O O . VAL A 1 87 ? 18.581 -7.144 -12.371 1.00 69.94 87 VAL A O 1
ATOM 676 N N . ASN A 1 88 ? 18.567 -5.419 -13.796 1.00 71.19 88 ASN A N 1
ATOM 677 C CA . ASN A 1 88 ? 19.151 -6.162 -14.911 1.00 71.19 88 ASN A CA 1
ATOM 678 C C . ASN A 1 88 ? 20.532 -6.754 -14.591 1.00 71.19 88 ASN A C 1
ATOM 680 O O . ASN A 1 88 ? 20.833 -7.866 -15.017 1.00 71.19 88 ASN A O 1
ATOM 684 N N . ARG A 1 89 ? 21.377 -6.037 -13.840 1.00 69.00 89 ARG A N 1
ATOM 685 C CA . ARG A 1 89 ? 22.714 -6.516 -13.448 1.00 69.00 89 ARG A CA 1
ATOM 686 C C . ARG A 1 89 ? 22.659 -7.612 -12.386 1.00 69.00 89 ARG A C 1
ATOM 688 O O . ARG A 1 89 ? 23.479 -8.521 -12.433 1.00 69.00 89 ARG A O 1
ATOM 695 N N . LEU A 1 90 ? 21.727 -7.515 -11.441 1.00 68.06 90 LEU A N 1
ATOM 696 C CA . LEU A 1 90 ? 21.613 -8.451 -10.316 1.00 68.06 90 LEU A CA 1
ATOM 697 C C . LEU A 1 90 ? 20.792 -9.698 -10.674 1.00 68.06 90 LEU A C 1
ATOM 699 O O . LEU A 1 90 ? 21.137 -10.801 -10.266 1.00 68.06 90 LEU A O 1
ATOM 703 N N . TRP A 1 91 ? 19.754 -9.530 -11.492 1.00 66.81 91 TRP A N 1
ATOM 704 C CA . TRP A 1 91 ? 18.730 -10.544 -11.767 1.00 66.81 91 TRP A CA 1
ATOM 705 C C . TRP A 1 91 ? 18.538 -10.808 -13.264 1.00 66.81 91 TRP A C 1
ATOM 707 O O . TRP A 1 91 ? 17.477 -11.244 -13.693 1.00 66.81 91 TRP A O 1
ATOM 717 N N . ARG A 1 92 ? 19.550 -10.498 -14.088 1.00 64.88 92 ARG A N 1
ATOM 718 C CA . ARG A 1 92 ? 19.573 -10.743 -15.548 1.00 64.88 92 ARG A CA 1
ATOM 719 C C . ARG A 1 92 ? 18.3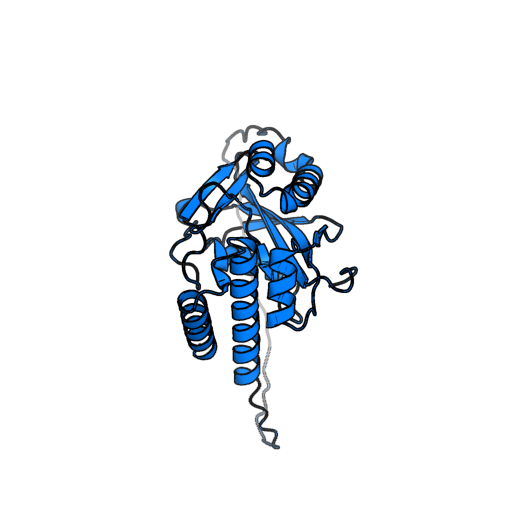69 -10.186 -16.327 1.00 64.88 92 ARG A C 1
ATOM 721 O O . ARG A 1 92 ? 18.121 -10.608 -17.450 1.00 64.88 92 ARG A O 1
ATOM 728 N N . GLY A 1 93 ? 17.660 -9.216 -15.754 1.00 65.06 93 GLY A N 1
ATOM 729 C CA . GLY A 1 93 ? 16.525 -8.542 -16.384 1.00 65.06 93 GLY A CA 1
ATOM 730 C C . GLY A 1 93 ? 15.249 -9.368 -16.440 1.00 65.06 93 GLY A C 1
ATOM 731 O O . GLY A 1 93 ? 14.439 -9.165 -17.336 1.00 65.06 93 GLY A O 1
ATOM 732 N N . GLU A 1 94 ? 15.071 -10.273 -15.476 1.00 73.19 94 GLU A N 1
ATOM 733 C CA . GLU A 1 94 ? 13.867 -11.098 -15.334 1.00 73.19 94 GLU A CA 1
ATOM 734 C C . GLU A 1 94 ? 12.580 -10.258 -15.217 1.00 73.19 94 GLU A C 1
ATOM 736 O O . GLU A 1 94 ? 11.539 -10.647 -15.742 1.00 73.19 94 GLU A O 1
ATOM 741 N N . TYR A 1 95 ? 12.668 -9.068 -14.608 1.00 81.69 95 TYR A N 1
ATOM 742 C CA . TYR A 1 95 ? 11.524 -8.188 -14.362 1.00 81.69 95 TYR A CA 1
ATOM 743 C C . TYR A 1 95 ? 11.777 -6.757 -14.842 1.00 81.69 95 TYR A C 1
ATOM 745 O O . TYR A 1 95 ? 12.834 -6.179 -14.576 1.00 81.69 95 TYR A O 1
ATOM 753 N N . HIS A 1 96 ? 10.784 -6.157 -15.504 1.00 84.94 96 HIS A N 1
ATOM 754 C CA . HIS A 1 96 ? 10.826 -4.746 -15.915 1.00 84.94 96 HIS A CA 1
ATOM 755 C C . HIS A 1 96 ? 10.027 -3.807 -15.000 1.00 84.94 96 HIS A C 1
ATOM 757 O O . HIS A 1 96 ? 10.185 -2.591 -15.113 1.00 84.94 96 HIS A O 1
ATOM 763 N N . GLY A 1 97 ? 9.254 -4.359 -14.065 1.00 87.56 97 GLY A N 1
ATOM 764 C CA . GLY A 1 97 ? 8.474 -3.615 -13.084 1.00 87.56 97 GLY A CA 1
ATOM 765 C C . GLY A 1 97 ? 7.902 -4.512 -11.988 1.00 87.56 97 GLY A C 1
ATOM 766 O O . GLY A 1 97 ? 8.229 -5.702 -11.915 1.00 87.56 97 GLY A O 1
ATOM 767 N N . GLN A 1 98 ? 7.009 -3.953 -11.171 1.00 90.81 98 GLN A N 1
ATOM 768 C CA . GLN A 1 98 ? 6.209 -4.715 -10.206 1.00 90.81 98 GLN A CA 1
ATOM 769 C C . GLN A 1 98 ? 4.735 -4.743 -10.612 1.00 90.81 98 GLN A C 1
ATOM 771 O O . GLN A 1 98 ? 4.208 -3.749 -11.109 1.00 90.81 98 GLN A O 1
ATOM 776 N N . ALA A 1 99 ? 4.080 -5.876 -10.373 1.00 94.69 99 ALA A N 1
ATOM 777 C CA . ALA A 1 99 ? 2.636 -6.032 -10.445 1.00 94.69 99 ALA A CA 1
ATOM 778 C C . ALA A 1 99 ? 2.120 -6.250 -9.024 1.00 94.69 99 ALA A C 1
ATOM 780 O O . ALA A 1 99 ? 2.507 -7.209 -8.358 1.00 94.69 99 ALA A O 1
ATOM 781 N N . GLN A 1 100 ? 1.257 -5.350 -8.567 1.00 95.62 100 GLN A N 1
ATOM 782 C CA . GLN A 1 100 ? 0.764 -5.301 -7.201 1.00 95.62 100 GLN A CA 1
ATOM 783 C C . GLN A 1 100 ? -0.712 -5.660 -7.130 1.00 95.62 100 GLN A C 1
ATOM 785 O O . GLN A 1 100 ? -1.547 -5.038 -7.791 1.00 95.62 100 GLN A O 1
ATOM 790 N N . LYS A 1 101 ? -1.036 -6.627 -6.275 1.00 97.19 101 LYS A N 1
ATOM 791 C CA . LYS A 1 101 ? -2.402 -6.861 -5.809 1.00 97.19 101 LYS A CA 1
ATOM 792 C C . LYS A 1 101 ? -2.594 -6.093 -4.502 1.00 97.19 101 LYS A C 1
ATOM 794 O O . LYS A 1 101 ? -1.797 -6.240 -3.580 1.00 97.19 101 LYS A O 1
ATOM 799 N N . TRP A 1 102 ? -3.614 -5.247 -4.434 1.00 98.12 102 TRP A N 1
ATOM 800 C CA . TRP A 1 102 ? -3.825 -4.359 -3.291 1.00 98.12 102 TRP A CA 1
ATOM 801 C C . TRP A 1 102 ? -5.000 -4.815 -2.439 1.00 98.12 102 TRP A C 1
ATOM 803 O O . TRP A 1 102 ? -6.056 -5.141 -2.974 1.00 98.12 102 TRP A O 1
ATOM 813 N N . PHE A 1 103 ? -4.821 -4.788 -1.123 1.00 98.44 103 PHE A N 1
ATOM 814 C CA . PHE A 1 103 ? -5.837 -5.170 -0.147 1.00 98.44 103 PHE A CA 1
ATOM 815 C C . PHE A 1 103 ? -6.161 -4.001 0.772 1.00 98.44 103 PHE A C 1
ATOM 817 O O . PHE A 1 103 ? -5.257 -3.328 1.268 1.00 98.44 103 PHE A O 1
ATOM 824 N N . LEU A 1 104 ? -7.448 -3.779 1.014 1.00 98.44 104 LEU A N 1
ATOM 825 C CA . LEU A 1 104 ? -7.923 -2.889 2.062 1.00 98.44 104 LEU A CA 1
ATOM 826 C C . LEU A 1 104 ? -8.013 -3.681 3.360 1.00 98.44 104 LEU A C 1
ATOM 828 O O . LEU A 1 104 ? -8.694 -4.707 3.410 1.00 98.44 104 LEU A O 1
ATOM 832 N N . MET A 1 105 ? -7.361 -3.197 4.412 1.00 98.06 105 MET A N 1
ATOM 833 C CA . MET A 1 105 ? -7.401 -3.826 5.728 1.00 98.06 105 MET A CA 1
ATOM 834 C C . MET A 1 105 ? -7.818 -2.828 6.795 1.00 98.06 105 MET A C 1
ATOM 836 O O . MET A 1 105 ? -7.375 -1.685 6.781 1.00 98.06 105 MET A O 1
ATOM 840 N N . ARG A 1 106 ? -8.635 -3.256 7.753 1.00 97.19 106 ARG A N 1
ATOM 841 C CA . ARG A 1 106 ? -8.976 -2.463 8.934 1.00 97.19 106 ARG A CA 1
ATOM 842 C C . ARG A 1 106 ? -8.058 -2.819 10.083 1.00 97.19 106 ARG A C 1
ATOM 844 O O . ARG A 1 106 ? -7.972 -3.989 10.431 1.00 97.19 106 ARG A O 1
ATOM 851 N N . PHE A 1 107 ? -7.438 -1.820 10.694 1.00 96.38 107 PHE A N 1
ATOM 852 C CA . PHE A 1 107 ? -6.746 -1.987 11.963 1.00 96.38 107 PHE A CA 1
ATOM 853 C C . PHE A 1 107 ? -7.769 -2.143 13.094 1.00 96.38 107 PHE A C 1
ATOM 855 O O . PHE A 1 107 ? -8.693 -1.336 13.199 1.00 96.38 107 PHE A O 1
ATOM 862 N N . THR A 1 108 ? -7.626 -3.185 13.916 1.00 92.69 108 THR A N 1
ATOM 863 C CA . THR A 1 108 ? -8.609 -3.548 14.957 1.00 92.69 108 THR A CA 1
ATOM 864 C C . THR A 1 108 ? -8.042 -3.510 16.377 1.00 92.69 108 THR A C 1
ATOM 866 O O . THR A 1 108 ? -8.685 -4.008 17.303 1.00 92.69 108 THR A O 1
ATOM 869 N N . ALA A 1 109 ? -6.846 -2.952 16.560 1.00 89.69 109 ALA A N 1
ATOM 870 C CA . ALA A 1 109 ? -6.167 -2.866 17.848 1.00 89.69 109 ALA A CA 1
ATOM 871 C C . ALA A 1 109 ? -5.838 -1.422 18.247 1.00 89.69 109 ALA A C 1
ATOM 873 O O . ALA A 1 109 ? -6.301 -0.456 17.643 1.00 89.69 109 ALA A O 1
ATOM 874 N N . ASP A 1 110 ? -5.076 -1.300 19.329 1.00 86.81 110 ASP A N 1
ATOM 875 C CA . ASP A 1 110 ? -4.522 -0.045 19.812 1.00 86.81 110 ASP A CA 1
ATOM 876 C C . ASP A 1 110 ? -3.195 0.263 19.102 1.00 86.81 110 ASP A C 1
ATOM 878 O O . ASP A 1 110 ? -2.427 -0.646 18.789 1.00 86.81 110 ASP A O 1
ATOM 882 N N . GLU A 1 111 ? -2.907 1.544 18.873 1.00 84.81 111 GLU A N 1
ATOM 883 C CA . GLU A 1 111 ? -1.715 1.998 18.143 1.00 84.81 111 GLU A CA 1
ATOM 884 C C . GLU A 1 111 ? -0.392 1.524 18.764 1.00 84.81 111 GLU A C 1
ATOM 886 O O . GLU A 1 111 ? 0.604 1.428 18.053 1.00 84.81 111 GLU A O 1
ATOM 891 N N . ASN A 1 112 ? -0.379 1.150 20.049 1.00 84.19 112 ASN A N 1
ATOM 892 C CA . ASN A 1 112 ? 0.782 0.541 20.707 1.00 84.19 112 ASN A CA 1
ATOM 893 C C . ASN A 1 112 ? 1.221 -0.805 20.089 1.00 84.19 112 ASN A C 1
ATOM 895 O O . ASN A 1 112 ? 2.323 -1.270 20.377 1.00 84.19 112 ASN A O 1
ATOM 899 N N . GLU A 1 113 ? 0.381 -1.449 19.271 1.00 85.31 113 GLU A N 1
ATOM 900 C CA . GLU A 1 113 ? 0.761 -2.645 18.509 1.00 85.31 113 GLU A CA 1
ATOM 901 C C . GLU A 1 113 ? 1.697 -2.318 17.337 1.00 85.31 113 GLU A C 1
ATOM 903 O O . GLU A 1 113 ? 2.502 -3.157 16.933 1.00 85.31 113 GLU A O 1
ATOM 908 N N . ILE A 1 114 ? 1.617 -1.097 16.799 1.00 82.19 114 ILE A N 1
ATOM 909 C CA . ILE A 1 114 ? 2.439 -0.679 15.667 1.00 82.19 114 ILE A CA 1
ATOM 910 C C . ILE A 1 114 ? 3.880 -0.551 16.151 1.00 82.19 114 ILE A C 1
ATOM 912 O O . ILE A 1 114 ? 4.230 0.348 16.918 1.00 82.19 114 ILE A O 1
ATOM 916 N N . ASN A 1 115 ? 4.738 -1.442 15.667 1.00 76.56 115 ASN A N 1
ATOM 917 C CA . ASN A 1 115 ? 6.139 -1.469 16.032 1.00 76.56 115 ASN A CA 1
ATOM 918 C C . ASN A 1 115 ? 7.021 -1.582 14.790 1.00 76.56 115 ASN A C 1
ATOM 920 O O . ASN A 1 115 ? 7.356 -2.671 14.327 1.00 76.56 115 ASN A O 1
ATOM 924 N N . LEU A 1 116 ? 7.458 -0.422 14.297 1.00 69.38 116 LEU A N 1
ATOM 925 C CA . LEU A 1 116 ? 8.411 -0.320 13.190 1.00 69.38 116 LEU A CA 1
ATOM 926 C C . LEU A 1 116 ? 9.823 -0.818 13.551 1.00 69.38 116 LEU A C 1
ATOM 928 O O . LEU A 1 116 ? 10.635 -1.043 12.658 1.00 69.38 116 LEU A O 1
ATOM 932 N N . ALA A 1 117 ? 10.138 -0.943 14.846 1.00 56.81 117 ALA A N 1
ATOM 933 C CA . ALA A 1 117 ? 11.472 -1.272 15.349 1.00 56.81 117 ALA A CA 1
ATOM 934 C C . ALA A 1 117 ? 11.659 -2.763 15.683 1.00 56.81 117 ALA A C 1
ATOM 936 O O . ALA A 1 117 ? 12.797 -3.208 15.811 1.00 56.81 117 ALA A O 1
ATOM 937 N N . SER A 1 118 ? 10.575 -3.532 15.841 1.00 48.81 118 SER A N 1
ATOM 938 C CA . SER A 1 118 ? 10.620 -4.959 16.199 1.00 48.81 118 SER A CA 1
ATOM 939 C C . SER A 1 118 ? 10.158 -5.899 15.087 1.00 48.81 118 SER A C 1
ATOM 941 O O . SER A 1 118 ? 9.786 -7.038 15.380 1.00 48.81 118 SER A O 1
ATOM 943 N N . GLY A 1 119 ? 10.127 -5.441 13.834 1.00 50.09 119 GLY A N 1
ATOM 944 C CA . GLY A 1 119 ? 9.945 -6.350 12.706 1.00 50.09 119 GLY A CA 1
ATOM 945 C C . GLY A 1 119 ? 10.995 -7.468 12.745 1.00 50.09 119 GLY A C 1
ATOM 946 O O . GLY A 1 119 ? 12.095 -7.296 13.269 1.00 50.09 119 GLY A O 1
ATOM 947 N N . GLU A 1 120 ? 10.688 -8.629 12.161 1.00 44.84 120 GLU A N 1
ATOM 948 C CA . GLU A 1 120 ? 11.666 -9.720 11.966 1.00 44.84 120 GLU A CA 1
ATOM 949 C C . GLU A 1 120 ? 12.817 -9.309 10.998 1.00 44.84 120 GLU A C 1
ATOM 951 O O . GLU A 1 120 ? 13.689 -10.116 10.673 1.00 44.84 120 GLU A O 1
ATOM 956 N N . ALA A 1 121 ? 12.834 -8.046 10.550 1.00 46.22 121 ALA A N 1
ATOM 957 C CA . ALA A 1 121 ? 13.845 -7.393 9.731 1.00 46.22 121 ALA A CA 1
ATOM 958 C C . ALA A 1 121 ? 14.274 -6.044 10.352 1.00 46.22 121 ALA A C 1
ATOM 960 O O . ALA A 1 121 ? 13.500 -5.401 11.057 1.00 46.22 121 ALA A O 1
ATOM 961 N N . GLU A 1 122 ? 15.509 -5.607 10.065 1.00 50.62 122 GLU A N 1
ATOM 962 C CA . GLU A 1 122 ? 16.011 -4.259 10.393 1.00 50.62 122 GLU A CA 1
ATOM 963 C C . GLU A 1 122 ? 14.987 -3.180 9.997 1.00 50.62 122 GLU A C 1
ATOM 965 O O . GLU A 1 122 ? 14.447 -3.281 8.888 1.00 50.62 122 GLU A O 1
ATOM 970 N N . PRO A 1 123 ? 14.758 -2.151 10.836 1.00 54.50 123 PRO A N 1
ATOM 971 C CA . PRO A 1 123 ? 13.711 -1.161 10.611 1.00 54.50 123 PRO A CA 1
ATOM 972 C C . PRO A 1 123 ? 13.853 -0.578 9.203 1.00 54.50 123 PRO A C 1
ATOM 974 O O . PRO A 1 123 ? 14.917 -0.093 8.831 1.00 54.50 123 PRO A O 1
ATOM 977 N N . GLU A 1 124 ? 12.811 -0.695 8.381 1.00 54.78 124 GLU A N 1
ATOM 978 C CA . GLU A 1 124 ? 12.757 -0.097 7.036 1.00 54.78 124 GLU A CA 1
ATOM 979 C C . GLU A 1 124 ? 12.198 1.335 7.096 1.00 54.78 124 GLU A C 1
ATOM 981 O O . GLU A 1 124 ? 12.495 2.188 6.246 1.00 54.78 124 GLU A O 1
ATOM 986 N N . PHE A 1 125 ? 11.450 1.622 8.162 1.00 63.97 125 PHE A N 1
ATOM 987 C CA . PHE A 1 125 ? 10.739 2.869 8.371 1.00 63.97 125 PHE A CA 1
ATOM 988 C C . PHE A 1 125 ? 11.248 3.619 9.598 1.00 63.97 125 PHE A C 1
ATOM 990 O O . PHE A 1 125 ? 11.536 3.031 10.637 1.00 63.97 125 PHE A O 1
ATOM 997 N N . SER A 1 126 ? 11.365 4.938 9.459 1.00 69.81 126 SER A N 1
ATOM 998 C CA . SER A 1 126 ? 11.813 5.838 10.524 1.00 69.81 126 SER A CA 1
ATOM 999 C C . SER A 1 126 ? 10.670 6.335 11.392 1.00 69.81 126 SER A C 1
ATOM 1001 O O . SER A 1 126 ? 10.886 6.724 12.534 1.00 69.81 126 SER A O 1
ATOM 1003 N N . ASP A 1 127 ? 9.482 6.416 10.799 1.00 82.38 127 ASP A N 1
ATOM 1004 C CA . ASP A 1 127 ? 8.316 7.071 11.368 1.00 82.38 127 ASP A CA 1
ATOM 1005 C C . ASP A 1 127 ? 7.052 6.558 10.671 1.00 82.38 127 ASP A C 1
ATOM 1007 O O . ASP A 1 127 ? 7.119 6.088 9.529 1.00 82.38 127 ASP A O 1
ATOM 1011 N N . TRP A 1 128 ? 5.906 6.668 11.331 1.00 91.25 128 TRP A N 1
ATOM 1012 C CA . TRP A 1 128 ? 4.604 6.335 10.760 1.00 91.25 128 TRP A CA 1
ATOM 1013 C C . TRP A 1 128 ? 3.560 7.380 11.136 1.00 91.25 128 TRP A C 1
ATOM 1015 O O . TRP A 1 128 ? 3.682 8.087 12.133 1.00 91.25 128 TRP A O 1
ATOM 1025 N N . LYS A 1 129 ? 2.506 7.480 10.329 1.00 92.69 129 LYS A N 1
ATOM 1026 C CA . LYS A 1 129 ? 1.343 8.305 10.652 1.00 92.69 129 LYS A CA 1
ATOM 1027 C C . LYS A 1 129 ? 0.085 7.800 9.964 1.00 92.69 129 LYS A C 1
ATOM 1029 O O . LYS A 1 129 ? 0.135 7.107 8.949 1.00 92.69 129 LYS A O 1
ATOM 1034 N N . TRP A 1 130 ? -1.048 8.244 10.488 1.00 95.69 130 TRP A N 1
ATOM 1035 C CA . TRP A 1 130 ? -2.341 8.150 9.826 1.00 95.69 130 TRP A CA 1
ATOM 1036 C C . TRP A 1 130 ? -2.570 9.381 8.941 1.00 95.69 130 TRP A C 1
ATOM 1038 O O . TRP A 1 130 ? -2.726 10.491 9.456 1.00 95.69 130 TRP A O 1
ATOM 1048 N N . ALA A 1 131 ? -2.616 9.180 7.627 1.00 95.44 131 ALA A N 1
ATOM 1049 C CA . ALA A 1 131 ? -2.797 10.221 6.616 1.00 95.44 131 ALA A CA 1
ATOM 1050 C C . ALA A 1 131 ? -4.180 10.130 5.950 1.00 95.44 131 ALA A C 1
ATOM 1052 O O . ALA A 1 131 ? -4.786 9.057 5.892 1.00 95.44 131 ALA A O 1
ATOM 1053 N N . THR A 1 132 ? -4.708 11.241 5.439 1.00 96.19 132 THR A N 1
ATOM 1054 C CA . THR A 1 132 ? -5.902 11.187 4.579 1.00 96.19 132 THR A CA 1
ATOM 1055 C C . THR A 1 132 ? -5.558 10.562 3.220 1.00 96.19 132 THR A C 1
ATOM 1057 O O . THR A 1 132 ? -4.396 10.597 2.811 1.00 96.19 132 THR A O 1
ATOM 1060 N N . PRO A 1 133 ? -6.533 10.001 2.479 1.00 94.94 133 PRO A N 1
ATOM 1061 C CA . PRO A 1 133 ? -6.286 9.473 1.133 1.00 94.94 133 PRO A CA 1
ATOM 1062 C C . PRO A 1 133 ? -5.593 10.476 0.198 1.00 94.94 133 PRO A C 1
A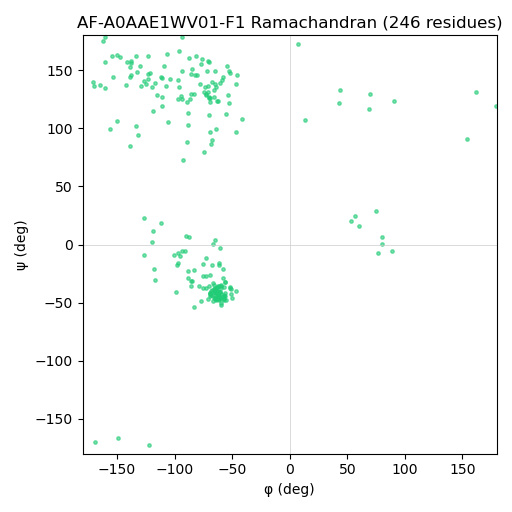TOM 1064 O O . PRO A 1 133 ? -4.735 10.095 -0.596 1.00 94.94 133 PRO A O 1
ATOM 1067 N N . GLU A 1 134 ? -5.932 11.760 0.316 1.00 94.44 134 GLU A N 1
ATOM 1068 C CA . GLU A 1 134 ? -5.325 12.853 -0.446 1.00 94.44 134 GLU A CA 1
ATOM 1069 C C . GLU A 1 134 ? -3.855 13.053 -0.060 1.00 94.44 134 GLU A C 1
ATOM 1071 O O . GLU A 1 134 ? -2.985 13.058 -0.930 1.00 94.44 134 GLU A O 1
ATOM 1076 N N . GLU A 1 135 ? -3.559 13.118 1.242 1.00 94.06 135 GLU A N 1
ATOM 1077 C CA . GLU A 1 135 ? -2.190 13.243 1.752 1.00 94.06 135 GLU A CA 1
ATOM 1078 C C . GLU A 1 135 ? -1.299 12.070 1.313 1.00 94.06 135 GLU A C 1
ATOM 1080 O O . GLU A 1 135 ? -0.117 12.269 1.023 1.00 94.06 135 GLU A O 1
ATOM 1085 N N . VAL A 1 136 ? -1.848 10.850 1.235 1.00 93.56 136 VAL A N 1
ATOM 1086 C CA . VAL A 1 136 ? -1.112 9.670 0.751 1.00 93.56 136 VAL A CA 1
ATOM 1087 C C . VAL A 1 136 ? -0.686 9.833 -0.709 1.00 93.56 136 VAL A C 1
ATOM 1089 O O . VAL A 1 136 ? 0.438 9.481 -1.060 1.00 93.56 136 VAL A O 1
ATOM 1092 N N . ILE A 1 137 ? -1.557 10.373 -1.566 1.00 93.06 137 ILE A N 1
ATOM 1093 C CA . ILE A 1 137 ? -1.251 10.609 -2.986 1.00 93.06 137 ILE A CA 1
ATOM 1094 C C . ILE A 1 137 ? -0.209 11.727 -3.133 1.00 93.06 137 ILE A C 1
ATOM 1096 O O . ILE A 1 137 ? 0.732 11.597 -3.920 1.00 93.06 137 ILE A O 1
ATOM 1100 N N . GLU A 1 138 ? -0.353 12.809 -2.365 1.00 90.75 138 GLU A N 1
ATOM 1101 C CA . GLU A 1 138 ? 0.563 13.956 -2.388 1.00 90.75 138 GLU A CA 1
ATOM 1102 C C . GLU A 1 138 ? 1.985 13.581 -1.951 1.00 90.75 138 GLU A C 1
ATOM 1104 O O . GLU A 1 138 ? 2.959 14.086 -2.509 1.00 90.75 138 GLU A O 1
ATOM 1109 N N . GLN A 1 139 ? 2.112 12.675 -0.980 1.00 88.00 139 GLN A N 1
ATOM 1110 C CA . GLN A 1 139 ? 3.397 12.251 -0.411 1.00 88.00 139 GLN A CA 1
ATOM 1111 C C . GLN A 1 139 ? 4.005 11.032 -1.119 1.00 88.00 139 GLN A C 1
ATOM 1113 O O . GLN A 1 139 ? 5.137 10.641 -0.816 1.00 88.00 139 GLN A O 1
ATOM 1118 N N . ALA A 1 140 ? 3.277 10.430 -2.063 1.00 85.69 140 ALA A N 1
ATOM 1119 C CA . ALA A 1 140 ? 3.777 9.327 -2.863 1.00 85.69 140 ALA A CA 1
ATOM 1120 C C . ALA A 1 140 ? 4.895 9.793 -3.804 1.00 85.69 140 ALA A C 1
ATOM 1122 O O . ALA A 1 140 ? 4.806 10.836 -4.46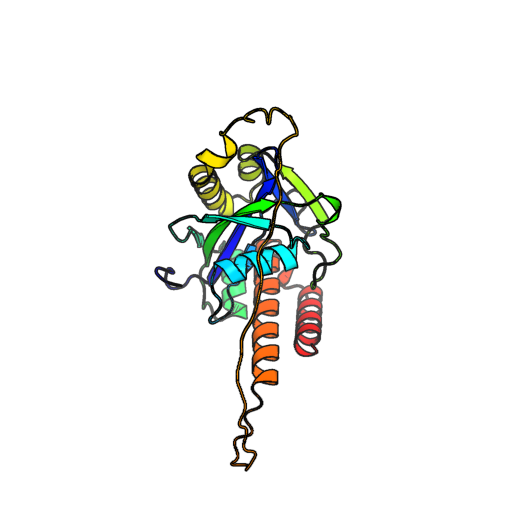0 1.00 85.69 140 ALA A O 1
ATOM 1123 N N . VAL A 1 141 ? 5.925 8.956 -3.941 1.00 82.38 141 VAL A N 1
ATOM 1124 C CA . VAL A 1 141 ? 6.956 9.140 -4.970 1.00 82.38 141 VAL A CA 1
ATOM 1125 C C . VAL A 1 141 ? 6.325 9.127 -6.368 1.00 82.38 141 VAL A C 1
ATOM 1127 O O . VAL A 1 141 ? 5.420 8.335 -6.639 1.00 82.38 141 VAL A O 1
ATOM 1130 N N . ASP A 1 142 ? 6.823 9.978 -7.269 1.00 82.38 142 ASP A N 1
ATOM 1131 C CA . ASP A 1 142 ? 6.152 10.304 -8.539 1.00 82.38 142 ASP A CA 1
ATOM 1132 C C . ASP A 1 142 ? 5.729 9.081 -9.366 1.00 82.38 142 ASP A C 1
ATOM 1134 O O . ASP A 1 142 ? 4.613 9.029 -9.874 1.00 82.38 142 ASP A O 1
ATOM 1138 N N . TYR A 1 143 ? 6.589 8.065 -9.473 1.00 81.50 143 TYR A N 1
ATOM 1139 C CA . TYR A 1 143 ? 6.301 6.874 -10.280 1.00 81.50 143 TYR A CA 1
ATOM 1140 C C . TYR A 1 143 ? 5.296 5.905 -9.631 1.00 81.50 143 TYR A C 1
ATOM 1142 O O . TYR A 1 143 ? 4.743 5.062 -10.332 1.00 81.50 143 TYR A O 1
ATOM 1150 N N . LYS A 1 144 ? 5.037 6.015 -8.317 1.00 85.44 144 LYS A N 1
ATOM 1151 C CA . LYS A 1 144 ? 4.019 5.219 -7.600 1.00 85.44 144 LYS A CA 1
ATOM 1152 C C . LYS A 1 144 ? 2.692 5.959 -7.437 1.00 85.44 144 LYS A C 1
ATOM 1154 O O . LYS A 1 144 ? 1.681 5.314 -7.162 1.00 85.44 144 LYS A O 1
ATOM 1159 N N . ARG A 1 145 ? 2.671 7.284 -7.631 1.00 89.62 145 ARG A N 1
ATOM 1160 C CA . ARG A 1 145 ? 1.462 8.108 -7.498 1.00 89.62 145 ARG A CA 1
ATOM 1161 C C . ARG A 1 145 ? 0.263 7.555 -8.289 1.00 89.62 145 ARG A C 1
ATOM 1163 O O . ARG A 1 145 ? -0.785 7.404 -7.667 1.00 89.62 145 ARG A O 1
ATOM 1170 N N . PRO A 1 146 ? 0.389 7.139 -9.569 1.00 93.12 146 PRO A N 1
ATOM 1171 C CA . PRO A 1 146 ? -0.752 6.596 -10.317 1.00 93.12 146 PRO A CA 1
ATOM 1172 C C . PRO A 1 146 ? -1.336 5.318 -9.698 1.00 93.12 146 PRO A C 1
ATOM 1174 O O . PRO A 1 146 ? -2.550 5.119 -9.688 1.00 93.12 146 PRO A O 1
ATOM 1177 N N . THR A 1 147 ? -0.480 4.459 -9.132 1.00 94.19 147 THR A N 1
ATOM 1178 C CA . THR A 1 147 ? -0.917 3.260 -8.406 1.00 94.19 147 THR A CA 1
ATOM 1179 C C . THR A 1 147 ? -1.733 3.651 -7.179 1.00 94.19 147 THR A C 1
ATOM 1181 O O . THR A 1 147 ? -2.811 3.106 -6.960 1.00 94.19 147 THR A O 1
ATOM 1184 N N . TYR A 1 148 ? -1.257 4.624 -6.399 1.00 95.00 148 TYR A N 1
ATOM 1185 C CA . TYR A 1 148 ? -1.949 5.071 -5.188 1.00 95.00 148 TYR A CA 1
ATOM 1186 C C . TYR A 1 148 ? -3.269 5.768 -5.519 1.00 95.00 148 TYR A C 1
ATOM 1188 O O . TYR A 1 148 ? -4.267 5.506 -4.858 1.00 95.00 148 TYR A O 1
ATOM 1196 N N . GLU A 1 149 ? -3.322 6.573 -6.581 1.00 95.88 149 GLU A N 1
ATOM 1197 C CA . GLU A 1 149 ? -4.568 7.169 -7.074 1.00 95.88 149 GLU A CA 1
ATOM 1198 C C . GLU A 1 149 ? -5.620 6.100 -7.397 1.00 95.88 149 GLU A C 1
ATOM 1200 O O . GLU A 1 149 ? -6.776 6.230 -6.988 1.00 95.88 149 GLU A O 1
ATOM 1205 N N . GLN A 1 150 ? -5.231 5.014 -8.073 1.00 97.06 150 GLN A N 1
ATOM 1206 C CA . GLN A 1 150 ? -6.144 3.917 -8.402 1.00 97.06 150 GLN A CA 1
ATOM 1207 C C . GLN A 1 150 ? -6.592 3.139 -7.153 1.00 97.06 150 GLN A C 1
ATOM 1209 O O . GLN A 1 150 ? -7.775 2.809 -7.034 1.00 97.06 150 GLN A O 1
ATOM 1214 N N . VAL A 1 151 ? -5.691 2.899 -6.193 1.00 97.31 151 VAL A N 1
ATOM 1215 C CA . VAL A 1 151 ? -6.028 2.288 -4.892 1.00 97.31 151 VAL A CA 1
ATOM 1216 C C . VAL A 1 151 ? -7.043 3.153 -4.142 1.00 97.31 151 VAL A C 1
ATOM 1218 O O . VAL A 1 151 ? -8.111 2.668 -3.766 1.00 97.31 151 VAL A O 1
ATOM 1221 N N . MET A 1 152 ? -6.765 4.452 -3.991 1.00 96.75 152 MET A N 1
ATOM 1222 C CA . MET A 1 152 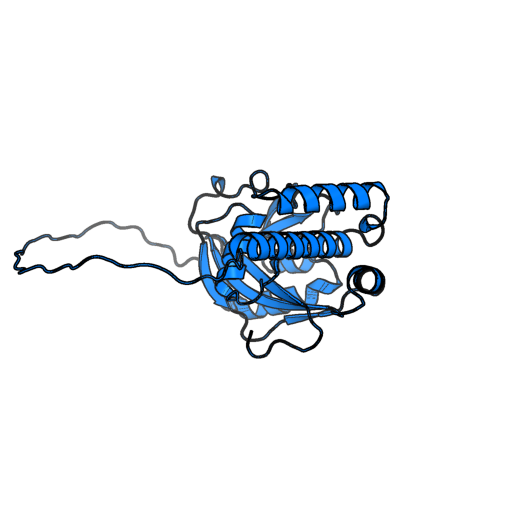? -7.651 5.374 -3.275 1.00 96.75 152 MET A CA 1
ATOM 1223 C C . MET A 1 152 ? -8.996 5.542 -3.975 1.00 96.75 152 MET A C 1
ATOM 1225 O O . MET A 1 152 ? -10.037 5.616 -3.322 1.00 96.75 152 MET A O 1
ATOM 1229 N N . LYS A 1 153 ? -9.004 5.558 -5.310 1.00 96.38 153 LYS A N 1
ATOM 1230 C CA . LYS A 1 153 ? -10.233 5.585 -6.104 1.00 96.38 153 LYS A CA 1
ATOM 1231 C C . LYS A 1 153 ? -11.081 4.337 -5.870 1.00 96.38 153 LYS A C 1
ATOM 1233 O O . LYS A 1 153 ? -12.291 4.469 -5.699 1.00 96.38 153 LYS A O 1
ATOM 1238 N N . THR A 1 154 ? -10.459 3.161 -5.852 1.00 97.12 154 THR A N 1
ATOM 1239 C CA . THR A 1 154 ? -11.147 1.877 -5.647 1.00 97.12 154 THR A CA 1
ATOM 1240 C C . THR A 1 154 ? -11.754 1.802 -4.249 1.00 97.12 154 THR A C 1
ATOM 1242 O O . THR A 1 154 ? -12.935 1.497 -4.102 1.00 97.12 154 THR A O 1
ATOM 1245 N N . PHE A 1 155 ? -10.992 2.186 -3.223 1.00 97.00 155 PHE A N 1
ATOM 1246 C CA . PHE A 1 155 ? -11.436 2.124 -1.828 1.00 97.00 155 PHE A CA 1
ATOM 1247 C C . PHE A 1 155 ? -12.185 3.373 -1.341 1.00 97.00 155 PHE A C 1
ATOM 1249 O O . PHE A 1 155 ? -12.586 3.446 -0.180 1.00 97.00 155 PHE A O 1
ATOM 1256 N N . ARG A 1 156 ? -12.477 4.332 -2.228 1.00 95.56 156 ARG A N 1
ATOM 1257 C CA . ARG A 1 156 ? -13.224 5.564 -1.919 1.00 95.56 156 ARG A CA 1
ATOM 1258 C C . ARG A 1 156 ? -14.506 5.363 -1.089 1.00 95.56 156 ARG A C 1
ATOM 1260 O O . ARG A 1 156 ? -14.752 6.192 -0.201 1.00 95.56 156 ARG A O 1
ATOM 1267 N N . PRO A 1 157 ? -15.329 4.316 -1.310 1.00 95.12 157 PRO A N 1
ATOM 1268 C CA . PRO A 1 157 ? -16.514 4.072 -0.484 1.00 95.12 157 PRO A CA 1
ATOM 1269 C C . PRO A 1 157 ? -16.206 3.893 1.012 1.00 95.12 157 PRO A C 1
ATOM 1271 O O . PRO A 1 157 ? -17.026 4.260 1.849 1.00 95.12 157 PRO A O 1
ATOM 1274 N N . TYR A 1 158 ? -15.013 3.401 1.357 1.00 93.94 158 TYR A N 1
ATOM 1275 C CA . TYR A 1 158 ? -14.594 3.138 2.735 1.00 93.94 158 TYR A CA 1
ATOM 1276 C C . TYR A 1 158 ? -14.053 4.380 3.453 1.00 93.94 158 TYR A C 1
ATOM 1278 O O . TYR A 1 158 ? -14.094 4.438 4.678 1.00 93.94 158 TYR A O 1
ATOM 1286 N N . PHE A 1 159 ? -13.599 5.396 2.712 1.00 88.94 159 PHE A N 1
ATOM 1287 C CA . PHE A 1 159 ? -13.129 6.660 3.295 1.00 88.94 159 PHE A CA 1
ATOM 1288 C C . PHE A 1 159 ? -14.264 7.654 3.551 1.00 88.94 159 PHE A C 1
ATOM 1290 O O . PHE A 1 159 ? -14.215 8.456 4.479 1.00 88.94 159 PHE A O 1
ATOM 1297 N N . THR A 1 160 ? -15.299 7.600 2.711 1.00 79.38 160 THR A N 1
ATOM 1298 C CA . THR A 1 160 ? -16.380 8.597 2.672 1.00 79.38 160 THR A CA 1
ATOM 1299 C C . THR A 1 160 ? -17.608 8.208 3.494 1.00 79.38 160 THR A C 1
ATOM 1301 O O . THR A 1 160 ? -18.482 9.047 3.720 1.00 79.38 160 THR A O 1
ATOM 1304 N N . ALA A 1 161 ? -17.670 6.967 3.985 1.00 62.34 161 ALA A N 1
ATOM 1305 C CA . ALA A 1 161 ? -18.682 6.528 4.934 1.00 62.34 161 ALA A CA 1
ATOM 1306 C C . ALA A 1 161 ? -18.462 7.248 6.275 1.00 62.34 161 ALA A C 1
ATOM 1308 O O . ALA A 1 161 ? -17.689 6.812 7.128 1.00 62.34 161 ALA A O 1
ATOM 1309 N N . GLY A 1 162 ? -19.106 8.409 6.423 1.00 52.00 162 GLY A N 1
ATOM 1310 C CA . GLY A 1 162 ? -19.059 9.216 7.635 1.00 52.00 162 GLY A CA 1
ATOM 1311 C C . GLY A 1 162 ? -19.397 8.383 8.867 1.00 52.00 162 GLY A C 1
ATOM 1312 O O . GLY A 1 162 ? -20.191 7.446 8.785 1.00 52.00 162 GLY A O 1
ATOM 1313 N N . LYS A 1 163 ? -18.786 8.738 10.004 1.00 49.06 163 LYS A N 1
ATOM 1314 C CA . LYS A 1 163 ? -19.037 8.135 11.317 1.00 49.06 163 LYS A CA 1
ATOM 1315 C C . LYS A 1 163 ? -20.546 8.033 11.550 1.00 49.06 163 LYS A C 1
ATOM 1317 O O . LYS A 1 163 ? -21.178 8.993 11.986 1.00 49.06 163 LYS A O 1
ATOM 1322 N N . ALA A 1 164 ? -21.130 6.868 11.277 1.00 43.53 164 ALA A N 1
ATOM 1323 C CA . ALA A 1 164 ? -22.419 6.514 11.827 1.00 43.53 164 ALA A CA 1
ATOM 1324 C C . ALA A 1 164 ? -22.180 6.440 13.332 1.00 43.53 164 ALA A C 1
ATOM 13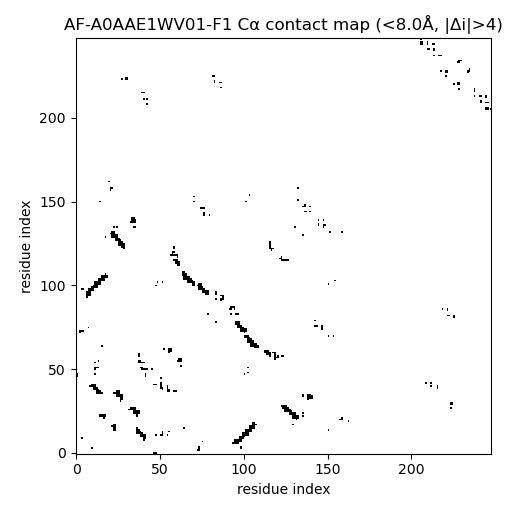26 O O . ALA A 1 164 ? -21.566 5.497 13.829 1.00 43.53 164 ALA A O 1
ATOM 1327 N N . THR A 1 165 ? -22.551 7.512 14.030 1.00 39.88 165 THR A N 1
ATOM 1328 C CA . THR A 1 165 ? -22.477 7.652 15.478 1.00 39.88 165 THR A CA 1
ATOM 1329 C C . THR A 1 165 ? -22.920 6.343 16.111 1.00 39.88 165 THR A C 1
ATOM 1331 O O . THR A 1 165 ? -24.099 5.992 16.069 1.00 39.88 165 THR A O 1
ATOM 1334 N N . LYS A 1 166 ? -21.972 5.587 16.673 1.00 36.75 166 LYS A N 1
ATOM 1335 C CA . LYS A 1 166 ? -22.275 4.383 17.441 1.00 36.75 166 LYS A CA 1
ATOM 1336 C C . LYS A 1 166 ? -22.964 4.864 18.716 1.00 36.75 166 LYS A C 1
ATOM 1338 O O . LYS A 1 166 ? -22.314 5.152 19.718 1.00 36.75 166 LYS A O 1
ATOM 1343 N N . CYS A 1 167 ? -24.284 5.044 18.660 1.00 31.36 167 CYS A N 1
ATOM 1344 C CA . CYS A 1 167 ? -25.102 5.249 19.844 1.00 31.36 167 CYS A CA 1
ATOM 1345 C C . CYS A 1 167 ? -24.847 4.067 20.786 1.00 31.36 167 CYS A C 1
ATOM 1347 O O . CYS A 1 167 ? -25.184 2.923 20.487 1.00 31.36 167 CYS A O 1
ATOM 1349 N N . ARG A 1 168 ? -24.204 4.352 21.922 1.00 44.72 168 ARG A N 1
ATOM 1350 C CA . ARG A 1 168 ? -24.073 3.427 23.048 1.00 44.72 168 ARG A CA 1
ATOM 1351 C C . ARG A 1 168 ? -25.457 3.175 23.645 1.00 44.72 168 ARG A C 1
ATOM 1353 O O . ARG A 1 168 ? -26.089 4.126 24.089 1.00 44.72 168 ARG A O 1
ATOM 1360 N N . SER A 1 169 ? -25.861 1.914 23.782 1.00 40.16 169 SER A N 1
ATOM 1361 C CA . SER A 1 169 ? -26.567 1.465 24.987 1.00 40.16 169 SER A CA 1
ATOM 1362 C C . SER A 1 169 ? -26.516 -0.054 25.143 1.00 40.16 169 SER A C 1
ATOM 1364 O O . SER A 1 169 ? -26.717 -0.816 24.203 1.00 40.16 169 SER A O 1
ATOM 1366 N N . THR A 1 170 ? -26.214 -0.452 26.370 1.00 42.69 170 THR A N 1
ATOM 1367 C CA . THR A 1 170 ? -26.145 -1.789 26.955 1.00 42.69 170 THR A CA 1
ATOM 1368 C C . THR A 1 170 ? -27.536 -2.373 27.255 1.00 42.69 170 THR A C 1
ATOM 1370 O O . THR A 1 170 ? -28.472 -1.623 27.526 1.00 42.69 170 THR A O 1
ATOM 1373 N N . LYS A 1 171 ? -27.581 -3.717 27.376 1.00 36.81 171 LYS A N 1
ATOM 1374 C CA . LYS A 1 171 ? -28.693 -4.625 27.785 1.00 36.81 171 LYS A CA 1
ATOM 1375 C C . LYS A 1 171 ? -29.534 -5.112 26.585 1.00 36.81 171 LYS A C 1
ATOM 1377 O O . LYS A 1 171 ? -29.997 -4.300 25.805 1.00 36.81 171 LYS A O 1
ATOM 1382 N N . CYS A 1 172 ? -29.719 -6.413 26.324 1.00 29.55 172 CYS A N 1
ATOM 1383 C CA . CYS A 1 172 ? -30.109 -7.497 27.233 1.00 29.55 172 CYS A CA 1
ATOM 1384 C C . CYS A 1 172 ? -29.603 -8.890 26.778 1.00 29.55 172 CYS A C 1
ATOM 1386 O O . CYS A 1 172 ? -29.639 -9.210 25.595 1.00 29.55 172 CYS A O 1
ATOM 1388 N N . LEU A 1 173 ? -29.226 -9.739 27.744 1.00 34.62 173 LEU A N 1
ATOM 1389 C CA . LEU A 1 173 ? -29.239 -11.211 27.641 1.00 34.62 173 LEU A CA 1
ATOM 1390 C C . LEU A 1 173 ? -30.668 -11.733 27.907 1.00 34.62 173 LEU A C 1
ATOM 1392 O O . LEU A 1 173 ? -31.447 -11.043 28.571 1.00 34.62 173 LEU A O 1
ATOM 1396 N N . PRO A 1 174 ? -30.983 -12.978 27.506 1.00 37.34 174 PRO A N 1
ATOM 1397 C CA . PRO A 1 174 ? -31.085 -13.993 28.555 1.00 37.34 174 PRO A CA 1
ATOM 1398 C C . PRO A 1 174 ? -30.460 -15.359 28.213 1.00 37.34 174 PRO A C 1
ATOM 1400 O O . PRO A 1 174 ? -30.266 -15.748 27.067 1.00 37.34 174 PRO A O 1
ATOM 1403 N N . SER A 1 175 ? -30.158 -16.068 29.299 1.00 30.05 175 SER A N 1
ATOM 1404 C CA . SER A 1 175 ? -29.591 -17.412 29.441 1.00 30.05 175 SER A CA 1
ATOM 1405 C C . SER A 1 175 ? -30.655 -18.520 29.321 1.00 30.05 175 SER A C 1
ATOM 1407 O O . SER A 1 175 ? -31.747 -18.329 29.851 1.00 30.05 175 SER A O 1
ATOM 1409 N N . ARG A 1 176 ? -30.325 -19.695 28.746 1.00 41.28 176 ARG A N 1
ATOM 1410 C CA . ARG A 1 176 ? -30.169 -20.993 29.467 1.00 41.28 176 ARG A CA 1
ATOM 1411 C C . ARG A 1 176 ? -30.229 -22.258 28.574 1.00 41.28 176 ARG A C 1
ATOM 1413 O O . ARG A 1 176 ? -31.211 -22.486 27.886 1.00 41.28 176 ARG A O 1
ATOM 1420 N N . ASN A 1 177 ? -29.222 -23.114 28.806 1.00 31.94 177 ASN A N 1
ATOM 1421 C CA . ASN A 1 177 ? -29.224 -24.576 29.045 1.00 31.94 177 ASN A CA 1
ATOM 1422 C C . ASN A 1 177 ? -29.555 -25.616 27.947 1.00 31.94 177 ASN A C 1
ATOM 1424 O O . ASN A 1 177 ? -30.661 -25.651 27.426 1.00 31.94 177 ASN A O 1
ATOM 1428 N N . GLY A 1 178 ? -28.654 -26.613 27.814 1.00 29.12 178 GLY A N 1
ATOM 1429 C CA . GLY A 1 178 ? -28.997 -28.004 27.452 1.00 29.12 178 GLY A CA 1
ATOM 1430 C C . GLY A 1 178 ? -27.898 -28.837 26.756 1.00 29.12 178 GLY A C 1
ATOM 1431 O O . GLY A 1 178 ? -27.845 -28.866 25.536 1.00 29.12 178 GLY A O 1
ATOM 1432 N N . LEU A 1 179 ? -27.064 -29.556 27.521 1.00 30.89 179 LEU A N 1
ATOM 1433 C CA . LEU A 1 179 ? -26.301 -30.776 27.128 1.00 30.89 179 LEU A CA 1
ATOM 1434 C C . LEU A 1 179 ? -27.128 -32.021 27.576 1.00 30.89 179 LEU A C 1
ATOM 1436 O O . LEU A 1 179 ? -28.008 -31.791 28.413 1.00 30.89 179 LEU A O 1
ATOM 1440 N N . PRO A 1 180 ? -26.887 -33.301 27.158 1.00 40.44 180 PRO A N 1
ATOM 1441 C CA . PRO A 1 180 ? -25.560 -33.912 26.915 1.00 40.44 180 PRO A CA 1
ATOM 1442 C C . PRO A 1 180 ? -25.405 -35.036 25.833 1.00 40.44 180 PRO A C 1
ATOM 1444 O O . PRO A 1 180 ? -26.358 -35.692 25.440 1.00 40.44 180 PRO A O 1
ATOM 1447 N N . GLN A 1 181 ? -24.134 -35.258 25.440 1.00 34.12 181 GLN A N 1
ATOM 1448 C CA . GLN A 1 181 ? -23.359 -36.517 25.236 1.00 34.12 181 GLN A CA 1
ATOM 1449 C C . GLN A 1 181 ? -23.963 -37.751 24.515 1.00 34.12 181 GLN A C 1
ATOM 1451 O O . GLN A 1 181 ? -24.983 -38.274 24.937 1.00 34.12 181 GLN A O 1
ATOM 1456 N N . THR A 1 182 ? -23.203 -38.344 23.573 1.00 29.59 182 THR A N 1
ATOM 1457 C CA . THR A 1 182 ? -22.689 -39.744 23.630 1.00 29.59 182 THR A CA 1
ATOM 1458 C C . THR A 1 182 ? -21.664 -40.024 22.507 1.00 29.59 182 THR A C 1
ATOM 1460 O O . THR A 1 182 ? -21.828 -39.584 21.374 1.00 29.59 182 THR A O 1
ATOM 1463 N N . SER A 1 183 ? -20.598 -40.757 22.842 1.00 36.28 183 SER A N 1
ATOM 1464 C CA . SER A 1 183 ? -19.597 -41.397 21.963 1.00 36.28 183 SER A CA 1
ATOM 1465 C C . SER A 1 183 ? -19.812 -42.923 21.939 1.00 36.28 183 SER A C 1
ATOM 1467 O O . SER A 1 183 ? -20.541 -43.421 22.801 1.00 36.28 183 SER A O 1
ATOM 1469 N N . PRO A 1 184 ? -19.233 -43.677 20.972 1.00 38.06 184 PRO A N 1
ATOM 1470 C CA . PRO A 1 184 ? -18.366 -44.828 21.330 1.00 38.06 184 PRO A CA 1
ATOM 1471 C C . PRO A 1 184 ? -17.228 -45.076 20.263 1.00 38.06 184 PRO A C 1
ATOM 1473 O O . PRO A 1 184 ? -16.947 -44.149 19.507 1.00 38.06 184 PRO A O 1
ATOM 1476 N N . PRO A 1 185 ? -16.465 -46.204 20.210 1.00 39.00 185 PRO A N 1
ATOM 1477 C CA . PRO A 1 185 ? -15.025 -46.200 20.523 1.00 39.00 185 PRO A CA 1
ATOM 1478 C C . PRO A 1 185 ? -14.064 -46.736 19.417 1.00 39.00 185 PRO A C 1
ATOM 1480 O O . PRO A 1 185 ? -14.456 -47.472 18.523 1.00 39.00 185 PRO A O 1
ATOM 1483 N N . PHE A 1 186 ? -12.778 -46.382 19.567 1.00 30.73 186 PHE A N 1
ATOM 1484 C CA . PHE A 1 186 ? -11.537 -47.183 19.421 1.00 30.73 186 PHE A CA 1
ATOM 1485 C C . PHE A 1 186 ? -11.342 -48.189 18.255 1.00 30.73 186 PHE A C 1
ATOM 1487 O O . PHE A 1 186 ? -12.023 -49.205 18.225 1.00 30.73 186 PHE A O 1
ATOM 1494 N N . VAL A 1 187 ? -10.280 -48.010 17.439 1.00 32.59 187 VAL A N 1
ATOM 1495 C CA . VAL A 1 187 ? -9.124 -48.946 17.306 1.00 32.59 187 VAL A CA 1
ATOM 1496 C C . VAL A 1 187 ? -7.963 -48.355 16.479 1.00 32.59 187 VAL A C 1
ATOM 1498 O O . VAL A 1 187 ? -8.164 -47.786 15.411 1.00 32.59 187 VAL A O 1
ATOM 1501 N N . ASP A 1 188 ? -6.750 -48.560 16.997 1.00 33.81 188 ASP A N 1
ATOM 1502 C CA . ASP A 1 188 ? -5.416 -48.410 16.387 1.00 33.81 188 ASP A CA 1
ATOM 1503 C C . ASP A 1 188 ? -4.963 -49.777 15.819 1.00 33.81 188 ASP A C 1
ATOM 1505 O O . ASP A 1 188 ? -5.337 -50.812 16.388 1.00 33.81 188 ASP A O 1
ATOM 1509 N N . PRO A 1 189 ? -4.165 -49.833 14.733 1.00 35.72 189 PRO A N 1
ATOM 1510 C CA . PRO A 1 189 ? -2.881 -50.514 14.911 1.00 35.72 189 PRO A CA 1
ATOM 1511 C C . PRO A 1 189 ? -1.665 -49.901 14.183 1.00 35.72 189 PRO A C 1
ATOM 1513 O O . PRO A 1 189 ? -1.655 -49.610 12.986 1.00 35.72 189 PRO A O 1
ATOM 1516 N N . LEU A 1 190 ? -0.587 -49.889 14.964 1.00 34.25 190 LEU A N 1
ATOM 1517 C CA . LEU A 1 190 ? 0.833 -49.651 14.712 1.00 34.25 190 LEU A CA 1
ATOM 1518 C C . LEU A 1 190 ? 1.501 -50.351 13.497 1.00 34.25 190 LEU A C 1
ATOM 1520 O O . LEU A 1 190 ? 1.334 -51.544 13.262 1.00 34.25 190 LEU A O 1
ATOM 1524 N N . GLN A 1 191 ? 2.462 -49.603 12.924 1.00 30.17 191 GLN A N 1
ATOM 1525 C CA . GLN A 1 191 ? 3.830 -49.979 12.481 1.00 30.17 191 GLN A CA 1
ATOM 1526 C C . GLN A 1 191 ? 4.084 -50.913 11.270 1.00 30.17 191 GLN A C 1
ATOM 1528 O O . GLN A 1 191 ? 3.969 -52.130 11.393 1.00 30.17 191 GLN A O 1
ATOM 1533 N N . ARG A 1 192 ? 4.749 -50.380 10.216 1.00 30.30 192 ARG A N 1
ATOM 1534 C CA . ARG A 1 192 ? 6.221 -50.519 9.965 1.00 30.30 192 ARG A CA 1
ATOM 1535 C C . ARG A 1 192 ? 6.727 -49.830 8.662 1.00 30.30 192 ARG A C 1
ATOM 1537 O O . ARG A 1 192 ? 6.306 -50.196 7.577 1.00 30.30 192 ARG A O 1
ATOM 1544 N N . ASN A 1 193 ? 7.644 -48.861 8.841 1.00 32.69 193 ASN A N 1
ATOM 1545 C CA . ASN A 1 193 ? 8.937 -48.510 8.178 1.00 32.69 193 ASN A CA 1
ATOM 1546 C C . ASN A 1 193 ? 9.430 -49.237 6.884 1.00 32.69 193 ASN A C 1
ATOM 1548 O O . ASN A 1 193 ? 9.063 -50.384 6.668 1.00 32.69 193 ASN A O 1
ATOM 1552 N N . PRO A 1 194 ? 10.536 -48.776 6.234 1.00 47.09 194 PRO A N 1
ATOM 1553 C CA . PRO A 1 194 ? 10.817 -47.472 5.606 1.00 47.09 194 PRO A CA 1
ATOM 1554 C C . PRO A 1 194 ? 11.444 -47.645 4.187 1.00 47.09 194 PRO A C 1
ATOM 1556 O O . PRO A 1 194 ? 11.996 -48.693 3.853 1.00 47.09 194 PRO A O 1
ATOM 1559 N N . SER A 1 195 ? 11.449 -46.622 3.328 1.00 27.34 195 SER A N 1
ATOM 1560 C CA . SER A 1 195 ? 12.288 -46.629 2.111 1.00 27.34 195 SER A CA 1
ATOM 1561 C C . SER A 1 195 ? 12.701 -45.212 1.732 1.00 27.34 195 SER A C 1
ATOM 1563 O O . SER A 1 195 ? 11.883 -44.413 1.300 1.00 27.34 195 SER A O 1
ATOM 1565 N N . SER A 1 196 ? 13.977 -44.928 1.984 1.00 36.94 196 SER A N 1
ATOM 1566 C CA . SER A 1 196 ? 14.857 -43.976 1.299 1.00 36.94 196 SER A CA 1
ATOM 1567 C C . SER A 1 196 ? 14.233 -42.949 0.342 1.00 36.94 196 SER A C 1
ATOM 1569 O O . SER A 1 196 ? 14.003 -43.257 -0.821 1.00 36.94 196 SER A O 1
ATOM 1571 N N . GLU A 1 197 ? 14.185 -41.690 0.772 1.00 35.16 197 GLU A N 1
ATOM 1572 C CA . GLU A 1 197 ? 14.644 -40.578 -0.066 1.00 35.16 197 GLU A CA 1
ATOM 1573 C C . GLU A 1 197 ? 15.024 -39.390 0.824 1.00 35.16 197 GLU A C 1
ATOM 1575 O O . GLU A 1 197 ? 14.201 -38.644 1.345 1.00 35.16 197 GLU A O 1
ATOM 1580 N N . SER A 1 198 ? 16.329 -39.252 1.053 1.00 39.41 198 SER A N 1
ATOM 1581 C CA . SER A 1 198 ? 16.926 -38.071 1.668 1.00 39.41 198 SER A CA 1
ATOM 1582 C C . SER A 1 198 ? 16.926 -36.933 0.643 1.00 39.41 198 SER A C 1
ATOM 1584 O O . SER A 1 198 ? 17.949 -36.625 0.032 1.00 39.41 198 SER A O 1
ATOM 1586 N N . THR A 1 199 ? 15.790 -36.268 0.469 1.00 40.72 199 THR A N 1
ATOM 1587 C CA . THR A 1 199 ? 15.767 -34.890 -0.025 1.00 40.72 199 THR A CA 1
ATOM 1588 C C . THR A 1 199 ? 15.437 -34.023 1.167 1.00 40.72 199 THR A C 1
ATOM 1590 O O . THR A 1 199 ? 14.307 -34.057 1.625 1.00 40.72 199 THR A O 1
ATOM 1593 N N . ASN A 1 200 ? 16.417 -33.305 1.709 1.00 38.50 200 ASN A N 1
ATOM 1594 C CA . ASN A 1 200 ? 16.225 -32.415 2.849 1.00 38.50 200 ASN A CA 1
ATOM 1595 C C . ASN A 1 200 ? 15.363 -31.211 2.386 1.00 38.50 200 ASN A C 1
ATOM 1597 O O . ASN A 1 200 ? 15.915 -30.305 1.752 1.00 38.50 200 ASN A O 1
ATOM 1601 N N . PRO A 1 201 ? 14.026 -31.193 2.590 1.00 41.44 201 PRO A N 1
ATOM 1602 C CA . PRO A 1 201 ? 13.151 -30.191 1.975 1.00 41.44 201 PRO A CA 1
ATOM 1603 C C . PRO A 1 201 ? 13.251 -28.875 2.743 1.00 41.44 201 PRO A C 1
ATOM 1605 O O . PRO A 1 201 ? 13.281 -27.803 2.150 1.00 41.44 201 PRO A O 1
ATOM 1608 N N . VAL A 1 202 ? 13.405 -28.984 4.066 1.00 42.81 202 VAL A N 1
ATOM 1609 C CA . VAL A 1 202 ? 13.466 -27.877 5.018 1.00 42.81 202 VAL A CA 1
ATOM 1610 C C . VAL A 1 202 ? 14.594 -26.911 4.654 1.00 42.81 202 VAL A C 1
ATOM 1612 O O . VAL A 1 202 ? 14.330 -25.726 4.507 1.00 42.81 202 VAL A O 1
ATOM 1615 N N . GLY A 1 203 ? 15.805 -27.415 4.378 1.00 40.09 203 GLY A N 1
ATOM 1616 C CA . GLY A 1 203 ? 16.963 -26.578 4.026 1.00 40.09 203 GLY A CA 1
ATOM 1617 C C . GLY A 1 203 ? 16.884 -25.894 2.653 1.00 40.09 203 GLY A C 1
ATOM 1618 O O . GLY A 1 203 ? 17.476 -24.833 2.460 1.00 40.09 203 GLY A O 1
ATOM 1619 N N . ARG A 1 204 ? 16.143 -26.460 1.684 1.00 46.78 204 ARG A N 1
ATOM 1620 C CA . ARG A 1 204 ? 15.882 -25.778 0.400 1.00 46.78 204 ARG A CA 1
ATOM 1621 C C . ARG A 1 204 ? 14.843 -24.675 0.561 1.00 46.78 204 ARG A C 1
ATOM 1623 O O . ARG A 1 204 ? 14.991 -23.631 -0.068 1.00 46.78 204 ARG A O 1
ATOM 1630 N N . THR A 1 205 ? 13.828 -24.891 1.396 1.00 56.00 205 THR A N 1
ATOM 1631 C CA . THR A 1 205 ? 12.779 -23.901 1.662 1.00 56.00 205 THR A CA 1
ATOM 1632 C C . THR A 1 205 ? 13.331 -22.685 2.407 1.00 56.00 205 THR A C 1
ATOM 1634 O O . THR A 1 205 ? 13.056 -21.564 1.985 1.00 56.00 205 THR A O 1
ATOM 1637 N N . THR A 1 206 ? 14.183 -22.866 3.426 1.00 60.69 206 THR A N 1
ATOM 1638 C CA . THR A 1 206 ? 14.841 -21.740 4.122 1.00 60.69 206 THR A CA 1
ATOM 1639 C C . THR A 1 206 ? 15.785 -20.965 3.213 1.00 60.69 206 THR A C 1
ATOM 1641 O O . THR A 1 206 ? 15.689 -19.744 3.148 1.00 60.69 206 THR A O 1
ATOM 1644 N N . HIS A 1 207 ? 16.625 -21.637 2.418 1.00 64.44 207 HIS A N 1
ATOM 1645 C CA . HIS A 1 207 ? 17.498 -20.943 1.462 1.00 64.44 207 HIS A CA 1
ATOM 1646 C C . HIS A 1 207 ? 16.710 -20.173 0.390 1.00 64.44 207 HIS A C 1
ATOM 1648 O O . HIS A 1 207 ? 17.068 -19.052 0.036 1.00 64.44 207 HIS A O 1
ATOM 1654 N N . ARG A 1 208 ? 15.616 -20.751 -0.121 1.00 65.19 208 ARG A N 1
ATOM 1655 C CA . ARG A 1 208 ? 14.744 -20.086 -1.096 1.00 65.19 208 ARG A CA 1
ATOM 1656 C C . ARG A 1 208 ? 14.091 -18.841 -0.503 1.00 65.19 208 ARG A C 1
ATOM 1658 O O . ARG A 1 208 ? 14.112 -17.790 -1.134 1.00 65.19 208 ARG A O 1
ATOM 1665 N N . ARG A 1 209 ? 13.569 -18.947 0.718 1.00 65.19 209 ARG A N 1
ATOM 1666 C CA . ARG A 1 209 ? 12.965 -17.826 1.442 1.00 65.19 209 ARG A CA 1
ATOM 1667 C C . ARG A 1 209 ? 13.990 -16.739 1.765 1.00 65.19 209 ARG A C 1
ATOM 1669 O O . ARG A 1 209 ? 13.719 -15.563 1.554 1.00 65.19 209 ARG A O 1
ATOM 1676 N N . ALA A 1 210 ? 15.200 -17.127 2.166 1.00 65.81 210 ALA A N 1
ATOM 1677 C CA . ALA A 1 210 ? 16.320 -16.211 2.359 1.00 65.81 210 ALA A CA 1
ATOM 1678 C C . ALA A 1 210 ? 16.691 -15.469 1.067 1.00 65.81 210 ALA A C 1
ATOM 1680 O O . ALA A 1 210 ? 16.928 -14.263 1.092 1.00 65.81 210 ALA A O 1
ATOM 1681 N N . MET A 1 211 ? 16.691 -16.165 -0.074 1.00 66.88 211 MET A N 1
ATOM 1682 C CA . MET A 1 211 ? 16.906 -15.554 -1.386 1.00 66.88 211 MET A CA 1
ATOM 1683 C C . MET A 1 211 ? 15.777 -14.594 -1.779 1.00 66.88 211 MET A C 1
ATOM 1685 O O . MET A 1 211 ? 16.071 -13.547 -2.351 1.00 66.88 211 MET A O 1
ATOM 1689 N N . GLU A 1 212 ? 14.515 -14.901 -1.471 1.00 68.50 212 GLU A N 1
ATOM 1690 C CA . GLU A 1 212 ? 13.386 -13.995 -1.733 1.00 68.50 212 GLU A CA 1
ATOM 1691 C C . GLU A 1 212 ? 13.411 -12.754 -0.836 1.00 68.50 212 GLU A C 1
ATOM 1693 O O . GLU A 1 212 ? 13.313 -11.642 -1.353 1.00 68.50 212 GLU A O 1
ATOM 1698 N N . LYS A 1 213 ? 13.671 -12.901 0.469 1.00 66.75 213 LYS A N 1
ATOM 1699 C CA . LYS A 1 213 ? 13.872 -11.746 1.361 1.00 66.75 213 LYS A CA 1
ATOM 1700 C C . LYS A 1 213 ? 15.064 -10.903 0.928 1.00 66.75 213 LYS A C 1
ATOM 1702 O O . LYS A 1 213 ? 14.998 -9.677 0.896 1.00 66.75 213 LYS A O 1
ATOM 1707 N N . PHE A 1 214 ? 16.158 -11.545 0.522 1.00 67.88 214 PHE A N 1
ATOM 1708 C CA . PHE A 1 214 ? 17.308 -10.843 -0.034 1.00 67.88 214 PHE A CA 1
ATOM 1709 C C . PHE A 1 214 ? 16.943 -10.072 -1.311 1.00 67.88 214 PHE A C 1
ATOM 1711 O O . PHE A 1 214 ? 17.296 -8.898 -1.444 1.00 67.88 214 PHE A O 1
ATOM 1718 N N . ARG A 1 215 ? 16.208 -10.700 -2.240 1.00 70.69 215 ARG A N 1
ATOM 1719 C CA . ARG A 1 215 ? 15.682 -10.047 -3.449 1.00 70.69 215 ARG A CA 1
ATOM 1720 C C . ARG A 1 215 ? 14.860 -8.826 -3.084 1.00 70.69 215 ARG A C 1
ATOM 1722 O O . ARG A 1 215 ? 15.067 -7.762 -3.657 1.00 70.69 215 ARG A O 1
ATOM 1729 N N . GLU A 1 216 ? 13.962 -8.970 -2.127 1.00 71.38 216 GLU A N 1
ATOM 1730 C CA . GLU A 1 216 ? 13.084 -7.906 -1.673 1.00 71.38 216 GLU A CA 1
ATOM 1731 C C . GLU A 1 216 ? 13.854 -6.716 -1.098 1.00 71.38 216 GLU A C 1
ATOM 1733 O O . GLU A 1 216 ? 13.640 -5.589 -1.541 1.00 71.38 216 GLU A O 1
ATOM 1738 N N . VAL A 1 217 ? 14.830 -6.961 -0.216 1.00 66.94 217 VAL A N 1
ATOM 1739 C CA . VAL A 1 217 ? 15.725 -5.919 0.314 1.00 66.94 217 VAL A CA 1
ATOM 1740 C C . VAL A 1 217 ? 16.452 -5.202 -0.823 1.00 66.94 217 VAL A C 1
ATOM 1742 O O . VAL A 1 217 ? 16.525 -3.974 -0.841 1.00 66.94 217 VAL A O 1
ATOM 1745 N N . VAL A 1 218 ? 16.965 -5.944 -1.807 1.00 66.31 218 VAL A N 1
ATOM 1746 C CA . VAL A 1 218 ? 17.619 -5.366 -2.988 1.00 66.31 218 VAL A CA 1
ATOM 1747 C C . VAL A 1 218 ? 16.655 -4.488 -3.790 1.00 66.31 218 VAL A C 1
ATOM 1749 O O . VAL A 1 218 ? 17.040 -3.391 -4.198 1.00 66.31 218 VAL A O 1
ATOM 1752 N N . PHE A 1 219 ? 15.418 -4.939 -4.020 1.00 72.00 219 PHE A N 1
ATOM 1753 C CA . PHE A 1 219 ? 14.406 -4.162 -4.738 1.00 72.00 219 PHE A CA 1
ATOM 1754 C C . PHE A 1 219 ? 14.033 -2.889 -3.972 1.00 72.00 219 PHE A C 1
ATOM 1756 O O . PHE A 1 219 ? 14.074 -1.801 -4.548 1.00 72.00 219 PHE A O 1
ATOM 1763 N N . LYS A 1 220 ? 13.776 -2.994 -2.666 1.00 71.50 220 LYS A N 1
ATOM 1764 C CA . LYS A 1 220 ? 13.462 -1.864 -1.781 1.00 71.50 220 LYS A CA 1
ATOM 1765 C C . LYS A 1 220 ? 14.592 -0.831 -1.735 1.00 71.50 220 LYS A C 1
ATOM 1767 O O . LYS A 1 220 ? 14.333 0.368 -1.874 1.00 71.50 220 LYS A O 1
ATOM 1772 N N . LEU A 1 221 ? 15.850 -1.278 -1.650 1.00 65.19 221 LEU A N 1
ATOM 1773 C CA . LEU A 1 221 ? 17.039 -0.415 -1.729 1.00 65.19 221 LEU A CA 1
ATOM 1774 C C . LEU A 1 221 ? 17.190 0.257 -3.099 1.00 65.19 221 LEU A C 1
ATOM 1776 O O . LEU A 1 221 ? 17.552 1.430 -3.188 1.00 65.19 221 LEU A O 1
ATOM 1780 N N . ALA A 1 222 ? 16.926 -0.474 -4.183 1.00 64.06 222 ALA A N 1
ATOM 1781 C CA . ALA A 1 222 ? 17.020 0.077 -5.528 1.00 64.06 222 ALA A CA 1
ATOM 1782 C C . ALA A 1 222 ? 15.949 1.152 -5.785 1.00 64.06 222 ALA A C 1
ATOM 1784 O O . ALA A 1 222 ? 16.234 2.117 -6.489 1.00 64.06 222 ALA A O 1
ATOM 1785 N N . GLU A 1 223 ? 14.760 1.011 -5.194 1.00 67.38 223 GLU A N 1
ATOM 1786 C CA . GLU A 1 223 ? 13.664 1.984 -5.273 1.00 67.38 223 GLU A CA 1
ATOM 1787 C C . GLU A 1 223 ? 13.855 3.239 -4.416 1.00 67.38 223 GLU A C 1
ATOM 1789 O O . GLU A 1 223 ? 13.251 4.268 -4.720 1.00 67.38 223 GLU A O 1
ATOM 1794 N N . THR A 1 224 ? 14.617 3.151 -3.321 1.00 60.72 224 THR A N 1
ATOM 1795 C CA . THR A 1 224 ? 14.865 4.272 -2.396 1.00 60.72 224 THR A CA 1
ATOM 1796 C C . THR A 1 224 ? 15.975 5.177 -2.888 1.00 60.72 224 THR A C 1
ATOM 1798 O O . THR A 1 224 ? 15.777 6.379 -3.015 1.00 60.72 224 THR A O 1
ATOM 1801 N N . ASP A 1 225 ? 17.142 4.605 -3.172 1.00 60.28 225 ASP A N 1
ATOM 1802 C CA . ASP A 1 225 ? 18.301 5.371 -3.605 1.00 60.28 225 ASP A CA 1
ATOM 1803 C C . ASP A 1 225 ? 18.948 4.692 -4.829 1.00 60.28 225 ASP A C 1
ATOM 1805 O O . ASP A 1 225 ? 19.704 3.706 -4.730 1.00 60.28 225 ASP A O 1
ATOM 1809 N N . PRO A 1 226 ? 18.693 5.244 -6.031 1.00 52.78 226 PRO A N 1
ATOM 1810 C CA . PRO A 1 226 ? 19.308 4.794 -7.270 1.00 52.78 226 PRO A CA 1
ATOM 1811 C C . PRO A 1 226 ? 20.840 4.912 -7.290 1.00 52.78 226 PRO A C 1
ATOM 1813 O O . PRO A 1 226 ? 21.453 4.391 -8.216 1.00 52.78 226 PRO A O 1
ATOM 1816 N N . ASN A 1 227 ? 21.495 5.451 -6.263 1.00 49.53 227 ASN A N 1
ATOM 1817 C CA . ASN A 1 227 ? 22.948 5.525 -6.120 1.00 49.53 227 ASN A CA 1
ATOM 1818 C C . ASN A 1 227 ? 23.500 4.733 -4.907 1.00 49.53 227 ASN A C 1
ATOM 1820 O O . ASN A 1 227 ? 24.583 4.161 -5.037 1.00 49.53 227 ASN A O 1
ATOM 1824 N N . ALA A 1 228 ? 22.774 4.569 -3.790 1.00 51.41 228 ALA A N 1
ATOM 1825 C CA . ALA A 1 228 ? 23.309 3.878 -2.595 1.00 51.41 228 ALA A CA 1
ATOM 1826 C C . ALA A 1 228 ? 23.505 2.359 -2.744 1.00 51.41 228 ALA A C 1
ATOM 1828 O O . ALA A 1 228 ? 24.484 1.817 -2.226 1.00 51.41 228 ALA A O 1
ATOM 1829 N N . ALA A 1 229 ? 22.628 1.661 -3.480 1.00 48.72 229 ALA A N 1
ATOM 1830 C CA . ALA A 1 229 ? 22.605 0.186 -3.529 1.00 48.72 229 ALA A CA 1
ATOM 1831 C C . ALA A 1 229 ? 23.839 -0.489 -4.188 1.00 48.72 229 ALA A C 1
ATOM 1833 O O . ALA A 1 229 ? 23.883 -1.709 -4.319 1.00 48.72 229 ALA A O 1
ATOM 1834 N N . LEU A 1 230 ? 24.829 0.283 -4.651 1.00 51.16 230 LEU A N 1
ATOM 1835 C CA . LEU A 1 230 ? 26.046 -0.217 -5.311 1.00 51.16 230 LEU A CA 1
ATOM 1836 C C . LEU A 1 230 ? 27.343 0.158 -4.586 1.00 51.16 230 LEU A C 1
ATOM 1838 O O . LEU A 1 230 ? 28.425 -0.186 -5.071 1.00 51.16 230 LEU A O 1
ATOM 1842 N N . THR A 1 231 ? 27.255 0.837 -3.441 1.00 57.56 231 THR A N 1
ATOM 1843 C CA . THR A 1 231 ? 28.437 1.104 -2.618 1.00 57.56 231 THR A CA 1
ATOM 1844 C C . THR A 1 231 ? 29.011 -0.215 -2.082 1.00 57.56 231 THR A C 1
ATOM 1846 O O . THR A 1 231 ? 28.257 -1.165 -1.851 1.00 57.56 231 THR A O 1
ATOM 1849 N N . PRO A 1 232 ? 30.335 -0.316 -1.863 1.00 54.06 232 PRO A N 1
ATOM 1850 C CA . P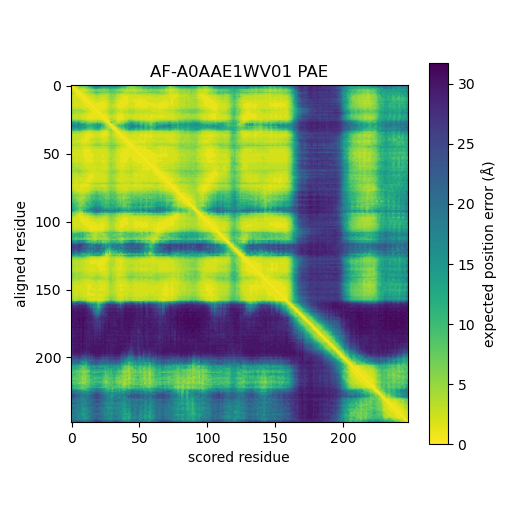RO A 1 232 ? 30.923 -1.468 -1.181 1.00 54.06 232 PRO A CA 1
ATOM 1851 C C . PRO A 1 232 ? 30.233 -1.760 0.159 1.00 54.06 232 PRO A C 1
ATOM 1853 O O . PRO A 1 232 ? 29.966 -2.916 0.456 1.00 54.06 232 PRO A O 1
ATOM 1856 N N . ALA A 1 233 ? 29.841 -0.713 0.894 1.00 54.31 233 ALA A N 1
ATOM 1857 C CA . ALA A 1 233 ? 29.075 -0.817 2.134 1.00 54.31 233 ALA A CA 1
ATOM 1858 C C . ALA A 1 233 ? 27.697 -1.470 1.931 1.00 54.31 233 ALA A C 1
ATOM 1860 O O . ALA A 1 233 ? 27.363 -2.406 2.649 1.00 54.31 233 ALA A O 1
ATOM 1861 N N . ALA A 1 234 ? 26.927 -1.053 0.918 1.00 55.72 234 ALA A N 1
ATOM 1862 C CA . ALA A 1 234 ? 25.654 -1.696 0.585 1.00 55.72 234 ALA A CA 1
ATOM 1863 C C . ALA A 1 234 ? 25.847 -3.159 0.168 1.00 55.72 234 ALA A C 1
ATOM 1865 O O . ALA A 1 234 ? 25.029 -4.004 0.505 1.00 55.72 234 ALA A O 1
ATOM 1866 N N . ARG A 1 235 ? 26.945 -3.480 -0.527 1.00 58.38 235 ARG A N 1
ATOM 1867 C CA . ARG A 1 235 ? 27.257 -4.850 -0.949 1.00 58.38 235 ARG A CA 1
ATOM 1868 C C . ARG A 1 235 ? 27.614 -5.757 0.234 1.00 58.38 235 ARG A C 1
ATOM 1870 O O . ARG A 1 235 ? 27.136 -6.885 0.279 1.00 58.38 235 ARG A O 1
ATOM 1877 N N . THR A 1 236 ? 28.395 -5.256 1.191 1.00 58.56 236 THR A N 1
ATOM 1878 C CA . THR A 1 236 ? 28.692 -5.952 2.453 1.00 58.56 236 THR A CA 1
ATOM 1879 C C . THR A 1 236 ? 27.424 -6.145 3.278 1.00 58.56 236 THR A C 1
ATOM 1881 O O . THR A 1 236 ? 27.130 -7.262 3.674 1.00 58.56 236 THR A O 1
ATOM 1884 N N . LEU A 1 237 ? 26.606 -5.101 3.431 1.00 57.41 237 LEU A N 1
ATOM 1885 C CA . LEU A 1 237 ? 25.352 -5.166 4.184 1.00 57.41 237 LEU A CA 1
ATOM 1886 C C . LEU A 1 237 ? 24.344 -6.143 3.557 1.00 57.41 237 LEU A C 1
ATOM 1888 O O . LEU A 1 237 ? 23.657 -6.876 4.260 1.00 57.41 237 LEU A O 1
ATOM 1892 N N . LEU A 1 238 ? 24.289 -6.198 2.225 1.00 57.00 238 LEU A N 1
ATOM 1893 C CA . LEU A 1 238 ? 23.525 -7.194 1.480 1.00 57.00 238 LEU A CA 1
ATOM 1894 C C . LEU A 1 238 ? 24.052 -8.616 1.742 1.00 57.00 238 LEU A C 1
ATOM 1896 O O . LEU A 1 238 ? 23.260 -9.515 2.020 1.00 57.00 238 LEU A O 1
ATOM 1900 N N . GLN A 1 239 ? 25.369 -8.826 1.696 1.00 59.25 239 GLN A N 1
ATOM 1901 C CA . GLN A 1 239 ? 25.977 -10.132 1.962 1.00 59.25 239 GLN A CA 1
ATOM 1902 C C . GLN A 1 239 ? 25.751 -10.597 3.408 1.00 59.25 239 GLN A C 1
ATOM 1904 O O . GLN A 1 239 ? 25.425 -11.763 3.629 1.00 59.25 239 GLN A O 1
ATOM 1909 N N . ASP A 1 240 ? 25.872 -9.694 4.378 1.00 60.97 240 ASP A N 1
ATOM 1910 C CA . ASP A 1 240 ? 25.631 -9.980 5.792 1.00 60.97 240 ASP A CA 1
ATOM 1911 C C . ASP A 1 240 ? 24.157 -10.328 6.035 1.00 60.97 240 ASP A C 1
ATOM 1913 O O . ASP A 1 240 ? 23.863 -11.322 6.699 1.00 60.97 240 ASP A O 1
ATOM 1917 N N . ARG A 1 241 ? 23.224 -9.599 5.403 1.00 60.50 241 ARG A N 1
ATOM 1918 C CA . ARG A 1 241 ? 21.786 -9.920 5.440 1.00 60.50 241 ARG A CA 1
ATOM 1919 C C . ARG A 1 241 ? 21.480 -11.281 4.827 1.00 60.50 241 ARG A C 1
ATOM 1921 O O . ARG A 1 241 ? 20.729 -12.055 5.408 1.00 60.50 241 ARG A O 1
ATOM 1928 N N . PHE A 1 242 ? 22.071 -11.598 3.676 1.00 59.44 242 PHE A N 1
ATOM 1929 C CA . PHE A 1 242 ? 21.916 -12.916 3.065 1.00 59.44 242 PHE A CA 1
ATOM 1930 C C . PHE A 1 242 ? 22.380 -14.034 4.009 1.00 59.44 242 PHE A C 1
ATOM 1932 O O . PHE A 1 242 ? 21.670 -15.021 4.193 1.00 59.44 242 PHE A O 1
ATOM 1939 N N . ASN A 1 243 ? 23.537 -13.852 4.650 1.00 60.47 243 ASN A N 1
ATOM 1940 C CA . ASN A 1 243 ? 24.081 -14.819 5.599 1.00 60.47 243 ASN A CA 1
ATOM 1941 C C . ASN A 1 243 ? 23.182 -14.974 6.839 1.00 60.47 243 ASN A C 1
ATOM 1943 O O . ASN A 1 243 ? 22.978 -16.094 7.300 1.00 60.47 243 ASN A O 1
ATOM 1947 N N . GLN A 1 244 ? 22.607 -13.878 7.345 1.00 61.28 244 GLN A N 1
ATOM 1948 C CA . GLN A 1 244 ? 21.666 -13.896 8.467 1.00 61.28 244 GLN A CA 1
ATOM 1949 C C . GLN A 1 244 ? 20.386 -14.664 8.117 1.00 61.28 244 GLN A C 1
ATOM 1951 O O . GLN A 1 244 ? 19.992 -15.557 8.866 1.00 61.28 244 GLN A O 1
ATOM 1956 N N . PHE A 1 245 ? 19.775 -14.392 6.958 1.00 57.59 245 PHE A N 1
ATOM 1957 C CA . PHE A 1 245 ? 18.578 -15.112 6.512 1.00 57.59 245 PHE A CA 1
ATOM 1958 C C . PHE A 1 245 ? 18.844 -16.590 6.220 1.00 57.59 245 PHE A C 1
ATOM 1960 O O . PHE A 1 245 ? 17.988 -17.424 6.483 1.00 57.59 245 PHE A O 1
ATOM 1967 N N . ALA A 1 246 ? 20.024 -16.933 5.699 1.00 54.50 246 ALA A N 1
ATOM 1968 C CA . ALA A 1 246 ? 20.401 -18.321 5.438 1.00 54.50 246 ALA A CA 1
ATOM 1969 C C . ALA A 1 246 ? 20.716 -19.127 6.716 1.00 54.50 246 ALA A C 1
ATOM 1971 O O . ALA A 1 246 ? 20.872 -20.345 6.633 1.00 54.50 246 ALA A O 1
ATOM 1972 N N . SER A 1 247 ? 20.847 -18.461 7.871 1.00 53.66 247 SER A N 1
ATOM 1973 C CA . SER A 1 247 ? 21.168 -19.083 9.165 1.00 53.66 247 SER A CA 1
ATOM 1974 C C . SER A 1 247 ? 19.955 -19.372 10.063 1.00 53.66 247 SER A C 1
ATOM 1976 O O . SER A 1 247 ? 20.127 -20.016 11.099 1.00 53.66 247 SER A O 1
ATOM 1978 N N . GLN A 1 248 ? 18.761 -18.909 9.671 1.00 50.28 248 GLN A N 1
ATOM 1979 C CA . GLN A 1 248 ? 17.468 -19.173 10.324 1.00 50.28 248 GLN A CA 1
ATOM 1980 C C . GLN A 1 248 ? 16.743 -20.339 9.641 1.00 50.28 248 GLN A C 1
ATOM 1982 O O . GLN A 1 248 ? 16.041 -21.088 10.355 1.00 50.28 248 GLN A O 1
#